Protein AF-A0A1G3ACK3-F1 (afdb_monomer)

Structure (mmCIF, N/CA/C/O backbone):
data_AF-A0A1G3ACK3-F1
#
_entry.id   AF-A0A1G3ACK3-F1
#
loop_
_atom_site.group_PDB
_atom_site.id
_atom_site.type_symbol
_atom_site.label_atom_id
_atom_site.label_alt_id
_atom_site.label_comp_id
_atom_site.label_asym_id
_atom_site.label_entity_id
_atom_site.label_seq_id
_atom_site.pdbx_PDB_ins_code
_atom_site.Cartn_x
_atom_site.Cartn_y
_atom_site.Cartn_z
_atom_site.occupancy
_atom_site.B_iso_or_equiv
_atom_site.auth_seq_id
_atom_site.auth_comp_id
_atom_site.auth_asym_id
_atom_site.auth_atom_id
_atom_site.pdbx_PDB_model_num
ATOM 1 N N . MET A 1 1 ? -6.120 13.866 -25.631 1.00 36.38 1 MET A N 1
ATOM 2 C CA . MET A 1 1 ? -7.254 13.290 -26.388 1.00 36.38 1 MET A CA 1
ATOM 3 C C . MET A 1 1 ? -8.314 12.938 -25.357 1.00 36.38 1 MET A C 1
ATOM 5 O O . MET A 1 1 ? -7.999 12.177 -24.456 1.00 36.38 1 MET A O 1
ATOM 9 N N . THR A 1 2 ? -9.487 13.568 -25.382 1.00 33.12 2 THR A N 1
ATOM 10 C CA . THR A 1 2 ? -10.531 13.365 -24.360 1.00 33.12 2 THR A CA 1
ATOM 11 C C . THR A 1 2 ? -11.499 12.300 -24.859 1.00 33.12 2 THR A C 1
ATOM 13 O O . THR A 1 2 ? -12.139 12.510 -25.887 1.00 33.12 2 THR A O 1
ATOM 16 N N . THR A 1 3 ? -11.606 11.171 -24.164 1.00 33.66 3 THR A N 1
ATOM 17 C CA . THR A 1 3 ? -12.529 10.087 -24.531 1.00 33.66 3 THR A CA 1
ATOM 18 C C . THR A 1 3 ? -13.683 10.072 -23.531 1.00 33.66 3 THR A C 1
ATOM 20 O O . THR A 1 3 ? -13.461 9.890 -22.338 1.00 33.66 3 THR A O 1
ATOM 23 N N . VAL A 1 4 ? -14.910 10.297 -24.003 1.00 34.94 4 VAL A N 1
ATOM 24 C CA . VAL A 1 4 ? -16.144 10.222 -23.201 1.00 34.94 4 VAL A CA 1
ATOM 25 C C . VAL A 1 4 ? -16.808 8.880 -23.513 1.00 34.94 4 VAL A C 1
ATOM 27 O O . VAL A 1 4 ? -17.094 8.614 -24.679 1.00 34.94 4 VAL A O 1
ATOM 30 N N . SER A 1 5 ? -17.036 8.020 -22.516 1.00 45.56 5 SER A N 1
ATOM 31 C CA . SER A 1 5 ? -17.699 6.721 -22.715 1.00 45.56 5 SER A CA 1
ATOM 32 C C . SER A 1 5 ? -19.139 6.719 -22.187 1.00 45.56 5 SER A C 1
ATOM 34 O O . SER A 1 5 ? -19.356 7.051 -21.028 1.00 45.56 5 SER A O 1
ATOM 36 N N . ASN A 1 6 ? -20.069 6.288 -23.049 1.00 39.78 6 ASN A N 1
ATOM 37 C CA . ASN A 1 6 ? -21.453 5.830 -22.833 1.00 39.78 6 ASN A CA 1
ATOM 38 C C . ASN A 1 6 ? -22.345 6.602 -21.837 1.00 39.78 6 ASN A C 1
ATOM 40 O O . ASN A 1 6 ? -22.320 6.371 -20.633 1.00 39.78 6 ASN A O 1
ATOM 44 N N . MET A 1 7 ? -23.242 7.424 -22.395 1.00 37.56 7 MET A N 1
ATOM 45 C CA . MET A 1 7 ? -24.381 8.034 -21.699 1.00 37.56 7 MET A CA 1
ATOM 46 C C . MET A 1 7 ? -25.583 7.076 -21.680 1.00 37.56 7 MET A C 1
ATOM 48 O O . MET A 1 7 ? -26.031 6.629 -22.736 1.00 37.56 7 MET A O 1
ATOM 52 N N . VAL A 1 8 ? -26.145 6.811 -20.500 1.00 37.31 8 VAL A N 1
ATOM 53 C CA . VAL A 1 8 ? -27.484 6.221 -20.338 1.00 37.31 8 VAL A CA 1
ATOM 54 C C . VAL A 1 8 ? -28.376 7.304 -19.738 1.00 37.31 8 VAL A C 1
ATOM 56 O O . VAL A 1 8 ? -28.191 7.679 -18.587 1.00 37.31 8 VAL A O 1
ATOM 59 N N . SER A 1 9 ? -29.314 7.830 -20.530 1.00 35.44 9 SER A N 1
ATOM 60 C CA . SER A 1 9 ? -30.231 8.897 -20.112 1.00 35.44 9 SER A CA 1
ATOM 61 C C . SER A 1 9 ? -31.511 8.307 -19.513 1.00 35.44 9 SER A C 1
ATOM 63 O O . SER A 1 9 ? -32.254 7.597 -20.193 1.00 35.44 9 SER A O 1
ATOM 65 N N . LEU A 1 10 ? -31.781 8.629 -18.247 1.00 37.47 10 LEU A N 1
ATOM 66 C CA . LEU A 1 10 ? -33.085 8.476 -17.599 1.00 37.47 10 LEU A CA 1
ATOM 67 C C . LEU A 1 10 ? -33.456 9.841 -16.996 1.00 37.47 10 LEU A C 1
ATOM 69 O O . LEU A 1 10 ? -32.675 10.432 -16.260 1.00 37.47 10 LEU A O 1
ATOM 73 N N . GLY A 1 11 ? -34.617 10.371 -17.389 1.00 37.03 11 GLY A N 1
ATOM 74 C CA . GLY A 1 11 ? -34.976 11.790 -17.280 1.00 37.03 11 GLY A CA 1
ATOM 75 C C . GLY A 1 11 ? -34.833 12.449 -15.900 1.00 37.03 11 GLY A C 1
ATOM 76 O O . GLY A 1 11 ? -35.098 11.840 -14.871 1.00 37.03 11 GLY A O 1
ATOM 77 N N . ASN A 1 12 ? -34.474 13.740 -15.922 1.00 44.97 12 ASN A N 1
ATOM 78 C CA . ASN A 1 12 ? -34.375 14.673 -14.786 1.00 44.97 12 ASN A CA 1
ATOM 79 C C . ASN A 1 12 ? -33.643 14.143 -13.540 1.00 44.97 12 ASN A C 1
ATOM 81 O O . ASN A 1 12 ? -33.964 14.514 -12.410 1.00 44.97 12 ASN A O 1
ATOM 85 N N . VAL A 1 13 ? -32.619 13.326 -13.758 1.00 47.34 13 VAL A N 1
ATOM 86 C CA . VAL A 1 13 ? -31.587 13.001 -12.776 1.00 47.34 13 VAL A CA 1
ATOM 87 C C . VAL A 1 13 ? -30.331 13.737 -13.234 1.00 47.34 13 VAL A C 1
ATOM 89 O O . VAL A 1 13 ? -30.067 13.798 -14.430 1.00 47.34 13 VAL A O 1
ATOM 92 N N . PHE A 1 14 ? -29.590 14.367 -12.322 1.00 50.12 14 PHE A N 1
ATOM 93 C CA . PHE A 1 14 ? -28.284 14.937 -12.656 1.00 50.12 14 PHE A CA 1
ATOM 94 C C . PHE A 1 14 ? -27.447 13.853 -13.351 1.00 50.12 14 PHE A C 1
ATOM 96 O O . PHE A 1 14 ? -27.206 12.805 -12.753 1.00 50.12 14 PHE A O 1
ATOM 103 N N . ASP A 1 15 ? -27.056 14.078 -14.609 1.00 57.84 15 ASP A N 1
ATOM 104 C CA . ASP A 1 15 ? -26.236 13.134 -15.369 1.00 57.84 15 ASP A CA 1
ATOM 105 C C . ASP A 1 15 ? -24.835 13.095 -14.741 1.00 57.84 15 ASP A C 1
ATOM 107 O O . ASP A 1 15 ? -23.969 13.915 -15.052 1.00 57.84 15 ASP A O 1
ATOM 111 N N . ILE A 1 16 ? -24.630 12.170 -13.802 1.00 65.44 16 ILE A N 1
ATOM 112 C CA . ILE A 1 16 ? -23.325 11.919 -13.195 1.00 65.44 16 ILE A CA 1
ATOM 113 C C . ILE A 1 16 ? -22.504 11.079 -14.175 1.00 65.44 16 ILE A C 1
ATOM 115 O O . ILE A 1 16 ? -22.894 9.966 -14.527 1.00 65.44 16 ILE A O 1
ATOM 119 N N . ALA A 1 17 ? -21.357 11.600 -14.605 1.00 73.88 17 ALA A N 1
ATOM 120 C CA . ALA A 1 17 ? -20.446 10.920 -15.524 1.00 73.88 17 ALA A CA 1
ATOM 121 C C . ALA A 1 17 ? -19.022 10.873 -14.958 1.00 73.88 17 ALA A C 1
ATOM 123 O O . ALA A 1 17 ? -18.630 11.736 -14.179 1.00 73.88 17 ALA A O 1
ATOM 124 N N . LEU A 1 18 ? -18.226 9.885 -15.368 1.00 76.50 18 LEU A N 1
ATOM 125 C CA . LEU A 1 18 ? -16.798 9.835 -15.050 1.00 76.50 18 LEU A CA 1
ATOM 126 C C . LEU A 1 18 ? -15.989 10.449 -16.194 1.00 76.50 18 LEU A C 1
ATOM 128 O O . LEU A 1 18 ? -16.211 10.134 -17.363 1.00 76.50 18 LEU A O 1
ATOM 132 N N . GLN A 1 19 ? -15.032 11.306 -15.855 1.00 80.50 19 GLN A N 1
ATOM 133 C CA . GLN A 1 19 ? -14.105 11.913 -16.803 1.00 80.50 19 GLN A CA 1
ATOM 134 C C . GLN A 1 19 ? -12.672 11.560 -16.423 1.00 80.50 19 GLN A C 1
ATOM 136 O O . GLN A 1 19 ? -12.259 11.741 -15.279 1.00 80.50 19 GLN A O 1
ATOM 141 N N . ARG A 1 20 ? -11.906 11.078 -17.403 1.00 83.69 20 ARG A N 1
ATOM 142 C CA . ARG A 1 20 ? -10.504 10.707 -17.225 1.00 83.69 20 ARG A CA 1
ATOM 143 C C . ARG A 1 20 ? -9.574 11.816 -17.709 1.00 83.69 20 ARG A C 1
ATOM 145 O O . ARG A 1 20 ? -9.757 12.357 -18.800 1.00 83.69 20 ARG A O 1
ATOM 152 N N . HIS A 1 21 ? -8.555 12.098 -16.910 1.00 83.38 21 HIS A N 1
ATOM 153 C CA . HIS A 1 21 ? -7.450 12.986 -17.235 1.00 83.38 21 HIS A CA 1
ATOM 154 C C . HIS A 1 21 ? -6.139 12.255 -16.986 1.00 83.38 21 HIS A C 1
ATOM 156 O O . HIS A 1 21 ? -5.871 11.838 -15.866 1.00 83.38 21 HIS A O 1
ATOM 162 N N . ASN A 1 22 ? -5.322 12.129 -18.021 1.00 80.00 22 ASN A N 1
ATOM 163 C CA . ASN A 1 22 ? -3.971 11.620 -17.869 1.00 80.00 22 ASN A CA 1
ATOM 164 C C . ASN A 1 22 ? -3.118 12.701 -17.185 1.00 80.00 22 ASN A C 1
ATOM 166 O O . ASN A 1 22 ? -3.068 13.846 -17.651 1.00 80.00 22 ASN A O 1
ATOM 170 N N . ALA A 1 23 ? -2.543 12.364 -16.035 1.00 77.62 23 ALA A N 1
ATOM 171 C CA . ALA A 1 23 ? -1.502 13.165 -15.418 1.00 77.62 23 ALA A CA 1
ATOM 172 C C . ALA A 1 23 ? -0.169 12.859 -16.103 1.00 77.62 23 ALA A C 1
ATOM 174 O O . ALA A 1 23 ? -0.007 11.819 -16.728 1.00 77.62 23 ALA A O 1
ATOM 175 N N . LYS A 1 24 ? 0.793 13.777 -15.983 1.00 84.38 24 LYS A N 1
ATOM 176 C CA . LYS A 1 24 ? 2.118 13.588 -16.573 1.00 84.38 24 LYS A CA 1
ATOM 177 C C . LYS A 1 24 ? 2.734 12.272 -16.078 1.00 84.38 24 LYS A C 1
ATOM 179 O O . LYS A 1 24 ? 2.833 12.067 -14.871 1.00 84.38 24 LYS A O 1
ATOM 184 N N . ASP A 1 25 ? 3.201 11.456 -17.013 1.00 92.81 25 ASP A N 1
ATOM 185 C CA . ASP A 1 25 ? 3.963 10.245 -16.727 1.00 92.81 25 ASP A CA 1
ATOM 186 C C . ASP A 1 25 ? 5.216 10.548 -15.892 1.00 92.81 25 ASP A C 1
ATOM 188 O O . ASP A 1 25 ? 5.931 11.533 -16.128 1.00 92.81 25 ASP A O 1
ATOM 192 N N . ILE A 1 26 ? 5.496 9.679 -14.923 1.00 95.88 26 ILE A N 1
ATOM 193 C CA . ILE A 1 26 ? 6.681 9.747 -14.072 1.00 95.88 26 ILE A CA 1
ATOM 194 C C . ILE A 1 26 ? 7.680 8.710 -14.585 1.00 95.88 26 ILE A C 1
ATOM 196 O O . ILE A 1 26 ? 7.463 7.508 -14.446 1.00 95.88 26 ILE A O 1
ATOM 200 N N . ALA A 1 27 ? 8.766 9.170 -15.205 1.00 96.88 27 ALA A N 1
ATOM 201 C CA . ALA A 1 27 ? 9.837 8.289 -15.659 1.00 96.88 27 ALA A CA 1
ATOM 202 C C . ALA A 1 27 ? 10.634 7.742 -14.467 1.00 96.88 27 ALA A C 1
ATOM 204 O O . ALA A 1 27 ? 10.795 8.427 -13.454 1.00 96.88 27 AL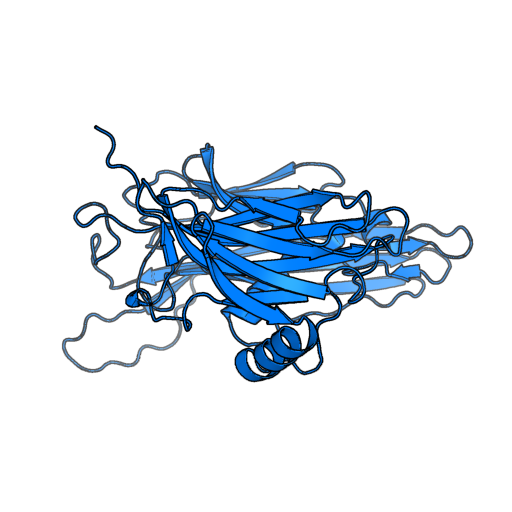A A O 1
ATOM 205 N N . PHE A 1 28 ? 11.143 6.520 -14.609 1.00 97.31 28 PHE A N 1
ATOM 206 C CA . PHE A 1 28 ? 12.070 5.941 -13.647 1.00 97.31 28 PHE A CA 1
ATOM 207 C C . PHE A 1 28 ? 13.365 6.746 -13.576 1.00 97.31 28 PHE A C 1
ATOM 209 O O . PHE A 1 28 ? 13.961 7.085 -14.602 1.00 97.31 28 PHE A O 1
ATOM 216 N N . ASN A 1 29 ? 13.781 7.031 -12.348 1.00 96.38 29 ASN A N 1
ATOM 217 C CA . ASN A 1 29 ? 15.027 7.700 -12.024 1.00 96.38 29 ASN A CA 1
ATOM 218 C C . ASN A 1 29 ? 15.557 7.068 -10.735 1.00 96.38 29 ASN A C 1
ATOM 220 O O . ASN A 1 29 ? 15.088 7.415 -9.655 1.00 96.38 29 ASN A O 1
ATOM 224 N N . GLU A 1 30 ? 16.453 6.093 -10.884 1.00 96.31 30 GLU A N 1
ATOM 225 C CA . GLU A 1 30 ? 17.009 5.269 -9.802 1.00 96.31 30 GLU A CA 1
ATOM 226 C C . GLU A 1 30 ? 17.378 6.103 -8.569 1.00 96.31 30 GLU A C 1
ATOM 228 O O . GLU A 1 30 ? 18.008 7.155 -8.704 1.00 96.31 30 GLU A O 1
ATOM 233 N N . ASP A 1 31 ? 16.937 5.659 -7.389 1.00 96.06 31 ASP A N 1
ATOM 234 C CA . ASP A 1 31 ? 17.151 6.289 -6.074 1.00 96.06 31 ASP A CA 1
ATOM 235 C C . ASP A 1 31 ? 16.696 7.754 -5.930 1.00 96.06 31 ASP A C 1
ATOM 237 O O . ASP A 1 31 ? 16.945 8.409 -4.910 1.00 96.06 31 ASP A O 1
ATOM 241 N N . ASN A 1 32 ? 16.002 8.309 -6.925 1.00 97.00 32 ASN A N 1
ATOM 242 C CA . ASN A 1 32 ? 15.619 9.713 -6.944 1.00 97.00 32 ASN A CA 1
ATOM 243 C C . ASN A 1 32 ? 14.099 9.898 -6.808 1.00 97.00 32 ASN A C 1
ATOM 245 O O . ASN A 1 32 ? 13.306 9.158 -7.398 1.00 97.00 32 ASN A O 1
ATOM 249 N N . PRO A 1 33 ? 13.657 10.927 -6.061 1.00 96.88 33 PRO A N 1
ATOM 250 C CA . PRO A 1 33 ? 12.254 11.281 -6.000 1.00 96.88 33 PRO A CA 1
ATOM 251 C C . PRO A 1 33 ? 11.821 12.006 -7.273 1.00 96.88 33 PRO A C 1
ATOM 253 O O . PRO A 1 33 ? 12.426 12.997 -7.678 1.00 96.88 33 PRO A O 1
ATOM 256 N N . GLU A 1 34 ? 10.687 11.597 -7.821 1.00 97.25 34 GLU A N 1
ATOM 257 C CA . GLU A 1 34 ? 10.042 12.257 -8.949 1.00 97.25 34 GLU A CA 1
ATOM 258 C C . GLU A 1 34 ? 8.604 12.647 -8.605 1.00 97.25 34 GLU A C 1
ATOM 260 O O . GLU A 1 34 ? 7.971 12.090 -7.702 1.00 97.25 34 GLU A O 1
ATOM 265 N N . THR A 1 35 ? 8.074 13.651 -9.305 1.00 95.69 35 THR A N 1
ATOM 266 C CA . THR A 1 35 ? 6.720 14.159 -9.043 1.00 95.69 35 THR A CA 1
ATOM 267 C C . THR A 1 35 ? 5.936 14.432 -10.317 1.00 95.69 35 THR A C 1
ATOM 269 O O . THR A 1 35 ? 6.487 14.862 -11.332 1.00 95.69 35 THR A O 1
ATOM 272 N N . ALA A 1 36 ? 4.622 14.247 -10.233 1.00 94.38 36 ALA A N 1
ATOM 273 C CA . ALA A 1 36 ? 3.668 14.694 -11.235 1.00 94.38 36 ALA A CA 1
ATOM 274 C C . ALA A 1 36 ? 2.509 15.437 -10.575 1.00 94.38 36 ALA A C 1
ATOM 276 O O . ALA A 1 36 ? 1.963 15.014 -9.554 1.00 94.38 36 ALA A O 1
ATOM 277 N N . GLU A 1 37 ? 2.111 16.550 -11.183 1.00 92.62 37 GLU A N 1
ATOM 278 C CA . GLU A 1 37 ? 0.886 17.237 -10.803 1.00 92.62 37 GLU A CA 1
ATOM 279 C C . GLU A 1 37 ? -0.318 16.529 -11.429 1.00 92.62 37 GLU A C 1
ATOM 281 O O . GLU A 1 37 ? -0.366 16.270 -12.635 1.00 92.62 37 GLU A O 1
ATOM 286 N N . ILE A 1 38 ? -1.301 16.221 -10.590 1.00 90.56 38 ILE A N 1
ATOM 287 C CA . ILE A 1 38 ? -2.546 15.590 -10.993 1.00 90.56 38 ILE A CA 1
ATOM 288 C C . ILE A 1 38 ? -3.549 16.679 -11.360 1.00 90.56 38 ILE A C 1
ATOM 290 O O . ILE A 1 38 ? -3.909 17.525 -10.539 1.00 90.56 38 ILE A O 1
ATOM 294 N N . VAL A 1 39 ? -4.039 16.642 -12.598 1.00 83.75 39 VAL A N 1
ATOM 295 C CA . VAL A 1 39 ? -5.026 17.609 -13.086 1.00 83.75 39 VAL A CA 1
ATOM 296 C C . VAL A 1 39 ? -6.361 17.405 -12.367 1.00 83.75 39 VAL A C 1
ATOM 298 O O . VAL A 1 39 ? -6.946 16.325 -12.404 1.00 83.75 39 VAL A O 1
ATOM 301 N N . ARG A 1 40 ? -6.882 18.474 -11.755 1.00 76.88 40 ARG A N 1
ATOM 302 C CA . ARG A 1 40 ? -8.138 18.458 -10.989 1.00 76.88 40 ARG A CA 1
ATOM 303 C C . ARG A 1 40 ? -9.173 19.417 -11.558 1.00 76.88 40 ARG A C 1
ATOM 305 O O . ARG A 1 40 ? -9.419 20.481 -11.007 1.00 76.88 40 ARG A O 1
ATOM 312 N N . GLN A 1 41 ? -9.785 19.055 -12.681 1.00 74.81 41 GLN A N 1
ATOM 313 C CA . GLN A 1 41 ? -10.896 19.846 -13.234 1.00 74.81 41 GLN A CA 1
ATOM 314 C C . GLN A 1 41 ? -12.223 19.563 -12.525 1.00 74.81 41 GLN A C 1
ATOM 316 O O . GLN A 1 41 ? -13.070 20.446 -12.417 1.00 74.81 41 GLN A O 1
ATOM 321 N N . ASN A 1 42 ? -12.373 18.340 -12.020 1.00 77.19 42 ASN A N 1
ATOM 322 C CA . ASN A 1 42 ? -13.559 17.856 -11.336 1.00 77.19 42 ASN A CA 1
ATOM 323 C C . ASN A 1 42 ? -13.163 17.212 -10.005 1.00 77.19 42 ASN A C 1
ATOM 325 O O . ASN A 1 42 ? -11.999 16.824 -9.842 1.00 77.19 42 ASN A O 1
ATOM 329 N N . PRO A 1 43 ? -14.111 17.057 -9.071 1.00 78.69 43 PRO A N 1
ATOM 330 C CA . PRO A 1 43 ? -13.858 16.307 -7.856 1.00 78.69 43 PRO A CA 1
ATOM 331 C C . PRO A 1 43 ? -13.436 14.859 -8.184 1.00 78.69 43 PRO A C 1
ATOM 333 O O . PRO A 1 43 ? -14.056 14.204 -9.025 1.00 78.69 43 PRO A O 1
ATOM 336 N N . LEU A 1 44 ? -12.349 14.381 -7.572 1.00 82.62 44 LEU A N 1
ATOM 337 C CA . LEU A 1 44 ? -11.726 13.095 -7.920 1.00 82.62 44 LEU A CA 1
ATOM 338 C C . LEU A 1 44 ? -12.353 11.918 -7.174 1.00 82.62 44 LEU A C 1
ATOM 340 O O . LEU A 1 44 ? -12.478 11.981 -5.954 1.00 82.62 44 LEU A O 1
ATOM 344 N N . ALA A 1 45 ? -12.677 10.843 -7.898 1.00 81.94 45 ALA A N 1
ATOM 345 C CA . ALA A 1 45 ? -13.149 9.582 -7.324 1.00 81.94 45 ALA A CA 1
ATOM 346 C C . ALA A 1 45 ? -11.991 8.629 -7.010 1.00 81.94 45 ALA A C 1
ATOM 348 O O . ALA A 1 45 ? -11.932 8.048 -5.931 1.00 81.94 45 ALA A O 1
ATOM 349 N N . TYR A 1 46 ? -11.063 8.464 -7.950 1.00 89.25 46 TYR A N 1
ATOM 350 C CA . TYR A 1 46 ? -9.905 7.587 -7.796 1.00 89.25 46 TYR A CA 1
ATOM 351 C C . TYR A 1 46 ? -8.807 7.937 -8.805 1.00 89.25 46 TYR A C 1
ATOM 353 O O . TYR A 1 46 ? -9.035 8.670 -9.773 1.00 89.25 46 TYR A O 1
ATOM 361 N N . LEU A 1 47 ? -7.616 7.386 -8.578 1.00 92.75 47 LEU A N 1
ATOM 362 C CA . LEU A 1 47 ? -6.508 7.382 -9.529 1.00 92.75 47 LEU A CA 1
ATOM 363 C C . LEU A 1 47 ? -6.287 5.952 -10.027 1.00 92.75 47 LEU A C 1
ATOM 365 O O . LEU A 1 47 ? -6.156 5.037 -9.215 1.00 92.75 47 LEU A O 1
ATOM 369 N N . ASP A 1 48 ? -6.254 5.765 -11.342 1.00 94.56 48 ASP A N 1
ATOM 370 C CA . ASP A 1 48 ? -5.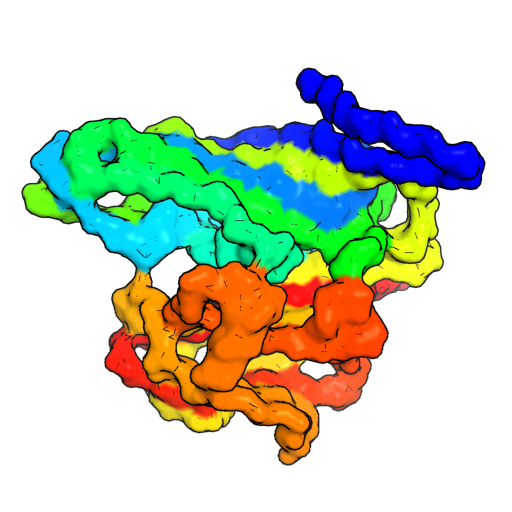770 4.539 -11.974 1.00 94.56 48 ASP A CA 1
ATOM 371 C C . ASP A 1 48 ? -4.266 4.713 -12.232 1.00 94.56 48 ASP A C 1
ATOM 373 O O . ASP A 1 48 ? -3.852 5.661 -12.893 1.00 94.56 48 ASP A O 1
ATOM 377 N N . CYS A 1 49 ? -3.445 3.816 -11.700 1.00 96.56 49 CYS A N 1
ATOM 378 C CA . CYS A 1 49 ? -1.993 3.863 -11.823 1.00 96.56 49 CYS A CA 1
ATOM 379 C C . CYS A 1 49 ? -1.487 2.621 -12.559 1.00 96.56 49 CYS A C 1
ATOM 381 O O . CYS A 1 49 ? -2.000 1.516 -12.348 1.00 96.56 49 CYS A O 1
ATOM 383 N N . ARG A 1 50 ? -0.469 2.799 -13.404 1.00 96.38 50 ARG A N 1
ATOM 384 C CA . ARG A 1 50 ? 0.133 1.728 -14.201 1.00 96.38 50 ARG A CA 1
ATOM 385 C C . ARG A 1 50 ? 1.646 1.891 -14.265 1.00 96.38 50 ARG A C 1
ATOM 387 O O . ARG A 1 50 ? 2.138 2.863 -14.823 1.00 96.38 50 ARG A O 1
ATOM 394 N N . LEU A 1 51 ? 2.373 0.934 -13.703 1.00 97.19 51 LEU A N 1
ATOM 395 C CA . LEU A 1 51 ? 3.822 0.811 -13.822 1.00 97.19 51 LEU A CA 1
ATOM 396 C C . LEU A 1 51 ? 4.135 -0.170 -14.950 1.00 97.19 51 LEU A C 1
ATOM 398 O O . LEU A 1 51 ? 3.741 -1.333 -14.875 1.00 97.19 51 LEU A O 1
ATOM 402 N N . ALA A 1 52 ? 4.857 0.272 -15.970 1.00 97.00 52 ALA A N 1
ATOM 403 C CA . ALA A 1 52 ? 5.275 -0.585 -17.074 1.00 97.00 52 ALA A CA 1
ATOM 404 C C . ALA A 1 52 ? 6.724 -0.299 -17.460 1.00 97.00 52 ALA A C 1
ATOM 406 O O . ALA A 1 52 ? 7.196 0.827 -17.326 1.00 97.00 52 ALA A O 1
ATOM 407 N N . GLY A 1 53 ? 7.424 -1.318 -17.949 1.00 96.88 53 GLY A N 1
ATOM 408 C CA . GLY A 1 53 ? 8.793 -1.187 -18.432 1.00 96.88 53 GLY A CA 1
ATOM 409 C C . GLY A 1 53 ? 9.408 -2.534 -18.775 1.00 96.88 53 GLY A C 1
ATOM 410 O O . GLY A 1 53 ? 8.698 -3.524 -18.953 1.00 96.88 53 GLY A O 1
ATOM 411 N N . ASN A 1 54 ? 10.735 -2.575 -18.880 1.00 96.50 54 ASN A N 1
ATOM 412 C CA . ASN A 1 54 ? 11.464 -3.801 -19.179 1.00 96.50 54 ASN A CA 1
ATOM 413 C C . ASN A 1 54 ? 12.557 -4.069 -18.150 1.00 96.50 54 ASN A C 1
ATOM 415 O O . ASN A 1 54 ? 13.353 -3.183 -17.849 1.00 96.50 54 ASN A O 1
ATOM 419 N N . LEU A 1 55 ? 12.644 -5.320 -17.708 1.00 95.31 55 LEU A N 1
ATOM 420 C CA . LEU A 1 55 ? 13.803 -5.880 -17.027 1.00 95.31 55 LEU A CA 1
ATOM 421 C C . LEU A 1 55 ? 14.832 -6.325 -18.071 1.00 95.31 55 LEU A C 1
ATOM 423 O O . LEU A 1 55 ? 14.504 -7.090 -18.982 1.00 95.31 55 LEU A O 1
ATOM 427 N N . VAL A 1 56 ? 16.076 -5.887 -17.935 1.00 95.00 56 VAL A N 1
ATOM 428 C CA . VAL A 1 56 ? 17.195 -6.278 -18.794 1.00 95.00 56 VAL A CA 1
ATOM 429 C C . VAL A 1 56 ? 18.117 -7.199 -18.005 1.00 95.00 56 VAL A C 1
ATOM 431 O O . VAL A 1 56 ? 18.696 -6.803 -17.000 1.00 95.00 56 VAL A O 1
ATOM 434 N N . VAL A 1 57 ? 18.264 -8.441 -18.468 1.00 93.25 57 VAL A N 1
ATOM 435 C CA . VAL A 1 57 ? 19.140 -9.448 -17.851 1.00 93.25 57 VAL A CA 1
ATOM 436 C C . VAL A 1 57 ? 20.265 -9.780 -18.828 1.00 93.25 57 VAL A C 1
ATOM 438 O O . VAL A 1 57 ? 20.002 -10.310 -19.909 1.00 93.25 57 VAL A O 1
ATOM 441 N N . ALA A 1 58 ? 21.516 -9.471 -18.470 1.00 88.62 58 ALA A N 1
ATOM 442 C CA . ALA A 1 58 ? 22.627 -9.490 -19.426 1.00 88.62 58 ALA A CA 1
ATOM 443 C C . ALA A 1 58 ? 23.050 -10.900 -19.888 1.00 88.62 58 ALA A C 1
ATOM 445 O O . ALA A 1 58 ? 23.083 -11.163 -21.089 1.00 88.62 58 ALA A O 1
ATOM 446 N N . THR A 1 59 ? 23.409 -11.810 -18.972 1.00 73.12 59 THR A N 1
ATOM 447 C CA . THR A 1 59 ? 24.083 -13.076 -19.354 1.00 73.12 59 THR A CA 1
ATOM 448 C C . THR A 1 59 ? 23.748 -14.305 -18.492 1.00 73.12 59 THR A C 1
ATOM 450 O O . THR A 1 59 ? 24.474 -15.295 -18.539 1.00 73.12 59 THR A O 1
ATOM 453 N N . ALA A 1 60 ? 22.650 -14.302 -17.729 1.00 81.56 60 ALA A N 1
ATOM 454 C CA . ALA A 1 60 ? 22.252 -15.436 -16.883 1.00 81.56 60 ALA A CA 1
ATOM 455 C C . ALA A 1 60 ? 20.735 -15.454 -16.598 1.00 81.56 60 ALA A C 1
ATOM 457 O O . ALA A 1 60 ? 19.959 -14.777 -17.273 1.00 81.56 60 ALA A O 1
ATOM 458 N N . THR A 1 61 ? 20.312 -16.244 -15.607 1.00 85.00 61 THR A N 1
ATOM 459 C CA . THR A 1 61 ? 18.993 -16.131 -14.971 1.00 85.00 61 THR A CA 1
ATOM 460 C C . THR A 1 61 ? 19.036 -15.109 -13.838 1.00 85.00 61 THR A C 1
ATOM 462 O O . THR A 1 61 ? 20.007 -15.074 -13.083 1.00 85.00 61 THR A O 1
ATOM 465 N N . ALA A 1 62 ? 17.981 -14.318 -13.690 1.00 87.44 62 ALA A N 1
ATOM 466 C CA . ALA A 1 62 ? 17.739 -13.515 -12.496 1.00 87.44 62 ALA A CA 1
ATOM 467 C C . ALA A 1 62 ? 16.963 -14.338 -11.456 1.00 87.44 62 ALA A C 1
ATOM 469 O O . ALA A 1 62 ? 16.280 -15.308 -11.794 1.00 87.44 62 ALA A O 1
ATOM 470 N N . THR A 1 63 ? 17.034 -13.936 -10.194 1.00 87.62 63 THR A N 1
ATOM 471 C CA . THR A 1 63 ? 16.043 -14.316 -9.186 1.00 87.62 63 THR A CA 1
ATOM 472 C C . THR A 1 63 ? 15.190 -13.104 -8.866 1.00 87.62 63 THR A C 1
ATOM 474 O O . THR A 1 63 ? 15.676 -11.979 -8.829 1.00 87.62 63 THR A O 1
ATOM 477 N N . ALA A 1 64 ? 13.899 -13.338 -8.692 1.00 83.81 64 ALA A N 1
ATOM 478 C CA . ALA A 1 64 ? 12.965 -12.334 -8.222 1.00 83.81 64 ALA A CA 1
ATOM 479 C C . ALA A 1 64 ? 13.043 -12.269 -6.699 1.00 83.81 64 ALA A C 1
ATOM 481 O O . ALA A 1 64 ? 12.979 -13.320 -6.055 1.00 83.81 64 ALA A O 1
ATOM 482 N N . ASP A 1 65 ? 13.145 -11.061 -6.157 1.00 78.44 65 ASP A N 1
ATOM 483 C CA . ASP A 1 65 ? 12.849 -10.834 -4.750 1.00 78.44 65 ASP A CA 1
ATOM 484 C C . ASP A 1 65 ? 11.333 -10.624 -4.563 1.00 78.44 65 ASP A C 1
ATOM 486 O O . ASP A 1 65 ? 10.514 -10.786 -5.485 1.00 78.44 65 ASP A O 1
ATOM 490 N N . LEU A 1 66 ? 10.935 -10.304 -3.342 1.00 65.12 66 LEU A N 1
ATOM 491 C CA . LEU A 1 66 ? 9.572 -10.018 -2.969 1.00 65.12 66 LEU A CA 1
ATOM 492 C C . LEU A 1 66 ? 8.999 -8.857 -3.802 1.00 65.12 66 LEU A C 1
ATOM 494 O O . LEU A 1 66 ? 9.593 -7.795 -3.943 1.00 65.12 66 LEU A O 1
ATOM 498 N N . HIS A 1 67 ? 7.789 -9.057 -4.335 1.00 69.44 67 HIS A N 1
ATOM 499 C CA . HIS A 1 67 ? 7.046 -8.038 -5.087 1.00 69.44 67 HIS A CA 1
ATOM 500 C C . HIS A 1 67 ? 7.762 -7.518 -6.344 1.00 69.44 67 HIS A C 1
ATOM 502 O O . HIS A 1 67 ? 7.785 -6.313 -6.600 1.00 69.44 67 HIS A O 1
ATOM 508 N N . VAL A 1 68 ? 8.283 -8.456 -7.144 1.00 79.56 68 VAL A N 1
ATOM 509 C CA . VAL A 1 68 ? 8.863 -8.276 -8.488 1.00 79.56 68 VAL A CA 1
ATOM 510 C C . VAL A 1 68 ? 8.335 -7.022 -9.189 1.00 79.56 68 VAL A C 1
ATOM 512 O O . VAL A 1 68 ? 7.137 -6.893 -9.415 1.00 79.56 68 VAL A O 1
ATOM 515 N N . GLY A 1 69 ? 9.217 -6.084 -9.526 1.00 83.00 69 GLY A N 1
ATOM 516 C CA . GLY A 1 69 ? 8.895 -4.828 -10.214 1.00 83.00 69 GLY A CA 1
ATOM 517 C C . GLY A 1 69 ? 8.162 -3.759 -9.400 1.00 83.00 69 GLY A C 1
ATOM 518 O O . GLY A 1 69 ? 8.477 -2.588 -9.567 1.00 83.00 69 GLY A O 1
ATOM 519 N N . MET A 1 70 ? 7.263 -4.112 -8.477 1.00 91.25 70 MET A N 1
ATOM 520 C CA . MET A 1 70 ? 6.672 -3.137 -7.546 1.00 91.25 70 MET A CA 1
ATOM 521 C C . MET A 1 70 ? 7.681 -2.645 -6.500 1.00 91.25 70 MET A C 1
ATOM 523 O O . MET A 1 70 ? 7.510 -1.547 -5.976 1.00 91.25 70 MET A O 1
ATOM 527 N N . ALA A 1 71 ? 8.734 -3.425 -6.238 1.00 90.19 71 ALA A N 1
ATOM 528 C CA . ALA A 1 71 ? 9.872 -3.032 -5.408 1.00 90.19 71 ALA A CA 1
ATOM 529 C C . ALA A 1 71 ? 10.648 -1.821 -5.962 1.00 90.19 71 ALA A C 1
ATOM 531 O O . ALA A 1 71 ? 11.259 -1.099 -5.187 1.00 90.19 71 ALA A O 1
ATOM 532 N N . LEU A 1 72 ? 10.542 -1.525 -7.268 1.00 94.38 72 LEU A N 1
ATOM 533 C CA . LEU A 1 72 ? 11.120 -0.306 -7.849 1.00 94.38 72 LEU A CA 1
ATOM 534 C C . LEU A 1 72 ? 10.527 0.972 -7.246 1.00 94.38 72 LEU A C 1
ATOM 536 O O . LEU A 1 72 ? 11.139 2.029 -7.335 1.00 94.38 72 LEU A O 1
ATOM 540 N N . ILE A 1 73 ? 9.325 0.903 -6.671 1.00 96.38 73 ILE A N 1
ATOM 541 C CA . ILE A 1 73 ? 8.699 2.021 -5.973 1.00 96.38 73 ILE A CA 1
ATOM 542 C C . ILE A 1 73 ? 8.942 1.826 -4.476 1.00 96.38 73 ILE A C 1
ATOM 544 O O . ILE A 1 73 ? 8.203 1.102 -3.804 1.00 96.38 73 ILE A O 1
ATOM 548 N N . GLU A 1 74 ? 9.944 2.516 -3.939 1.00 95.25 74 GLU A N 1
ATOM 549 C CA . GLU A 1 74 ? 10.223 2.512 -2.502 1.00 95.25 74 GLU A CA 1
ATOM 550 C C . GLU A 1 74 ? 9.041 3.123 -1.738 1.00 95.25 74 GLU A C 1
ATOM 552 O O . GLU A 1 74 ? 8.519 2.540 -0.786 1.00 95.25 74 GLU A O 1
ATOM 557 N N . SER A 1 75 ? 8.548 4.277 -2.203 1.00 96.12 75 SER A N 1
ATOM 558 C CA . SER A 1 75 ? 7.338 4.894 -1.659 1.00 96.12 75 SER A CA 1
ATOM 559 C C . SER A 1 75 ? 6.536 5.656 -2.708 1.00 96.12 75 SER A C 1
ATOM 561 O O . SER A 1 75 ? 7.076 6.297 -3.609 1.00 96.12 75 SER A O 1
ATOM 563 N N . PHE A 1 76 ? 5.215 5.600 -2.567 1.00 97.50 76 PHE A N 1
ATOM 564 C CA . PHE A 1 76 ? 4.266 6.383 -3.343 1.00 97.50 76 PHE A CA 1
ATOM 565 C C . PHE A 1 76 ? 3.454 7.275 -2.406 1.00 97.50 76 PHE A C 1
ATOM 567 O O . PHE A 1 76 ? 2.830 6.789 -1.459 1.00 97.50 76 PHE A O 1
ATOM 574 N N . GLU A 1 77 ? 3.429 8.577 -2.685 1.00 97.25 77 GLU A N 1
ATOM 575 C CA . GLU A 1 77 ? 2.704 9.562 -1.892 1.00 97.25 77 GLU A CA 1
ATOM 576 C C . GLU A 1 77 ? 1.762 10.419 -2.744 1.00 97.25 77 GLU A C 1
ATOM 578 O O . GLU A 1 77 ? 2.114 10.869 -3.834 1.00 97.25 77 GLU A O 1
ATOM 583 N N . LEU A 1 78 ? 0.589 10.740 -2.196 1.00 94.75 78 LEU A N 1
ATOM 584 C CA . LEU A 1 78 ? -0.280 11.802 -2.703 1.00 94.75 78 LEU A CA 1
ATOM 585 C C . LEU A 1 78 ? -0.303 12.959 -1.713 1.00 94.75 78 LEU A C 1
ATOM 587 O O . LEU A 1 78 ? -0.647 12.785 -0.540 1.00 94.75 78 LEU A O 1
ATOM 591 N N . ARG A 1 79 ? 0.036 14.152 -2.204 1.00 93.69 79 ARG A N 1
ATOM 592 C CA . ARG A 1 79 ? 0.121 15.384 -1.418 1.00 93.69 79 ARG A CA 1
ATOM 593 C C . ARG A 1 79 ? -0.839 16.436 -1.939 1.00 93.69 79 ARG A C 1
ATOM 595 O O . ARG A 1 79 ? -0.791 16.808 -3.108 1.00 93.69 79 ARG A O 1
ATOM 602 N N . ILE A 1 80 ? -1.664 16.966 -1.051 1.00 88.38 80 ILE A N 1
ATOM 603 C CA . ILE A 1 80 ? -2.485 18.142 -1.306 1.00 88.38 80 ILE A CA 1
ATOM 604 C C . ILE A 1 80 ? -1.676 19.396 -0.958 1.00 88.38 80 ILE A C 1
ATOM 606 O O . ILE A 1 80 ? -1.027 19.458 0.090 1.00 88.38 80 ILE A O 1
ATOM 610 N N . ASP A 1 81 ? -1.706 20.396 -1.840 1.00 86.38 81 ASP A N 1
ATOM 611 C CA . ASP A 1 81 ? -1.081 21.712 -1.632 1.00 86.38 81 ASP A CA 1
ATOM 612 C C . ASP A 1 81 ? 0.416 21.620 -1.265 1.00 86.38 81 ASP A C 1
ATOM 614 O O . ASP A 1 81 ? 0.969 22.450 -0.539 1.00 86.38 81 ASP A O 1
ATOM 618 N N . GLY A 1 82 ? 1.071 20.554 -1.741 1.00 84.56 82 GLY A N 1
ATOM 619 C CA . GLY A 1 82 ? 2.474 20.220 -1.483 1.00 84.56 82 GLY A CA 1
ATOM 620 C C . GLY A 1 82 ? 2.811 19.803 -0.046 1.00 84.56 82 GLY A C 1
ATOM 621 O O . GLY A 1 82 ? 3.964 19.465 0.219 1.00 84.56 82 GLY A O 1
ATOM 622 N N . LYS A 1 83 ? 1.849 19.804 0.885 1.00 87.31 83 LYS A N 1
ATOM 623 C CA . LYS A 1 83 ? 2.109 19.611 2.323 1.00 87.31 83 LYS A CA 1
ATOM 624 C C . LYS A 1 83 ? 1.339 18.443 2.921 1.00 87.31 83 LYS A C 1
ATOM 626 O O . LYS A 1 83 ? 1.946 17.599 3.577 1.00 87.31 83 LYS A O 1
ATOM 631 N N . ASP A 1 84 ? 0.035 18.385 2.676 1.00 88.88 84 ASP A N 1
ATOM 632 C CA . ASP A 1 84 ? -0.869 17.440 3.328 1.00 88.88 84 ASP A CA 1
ATOM 633 C C . ASP A 1 84 ? -0.797 16.080 2.629 1.00 88.88 84 ASP A C 1
ATOM 635 O O . ASP A 1 84 ? -1.301 15.922 1.517 1.00 88.88 84 ASP A O 1
ATOM 639 N N . VAL A 1 85 ? -0.184 15.087 3.271 1.00 91.69 85 VAL A N 1
ATOM 640 C CA . VAL A 1 85 ? -0.137 13.713 2.751 1.00 91.69 85 VAL A CA 1
ATOM 641 C C . VAL A 1 85 ? -1.479 13.029 3.004 1.00 91.69 85 VAL A C 1
ATOM 643 O O . VAL A 1 85 ? -1.906 12.892 4.152 1.00 91.69 85 VAL A O 1
ATOM 646 N N . ILE A 1 86 ? -2.145 12.600 1.934 1.00 91.00 86 ILE A N 1
ATOM 647 C CA . ILE A 1 86 ? -3.414 11.854 2.004 1.00 91.00 86 ILE A CA 1
ATOM 648 C C . ILE A 1 86 ? -3.259 10.384 1.628 1.00 91.00 86 ILE A C 1
ATOM 650 O O . ILE A 1 86 ? -4.129 9.573 1.908 1.00 91.00 86 ILE A O 1
ATOM 654 N N . PHE A 1 87 ? -2.158 10.026 0.988 1.00 95.00 87 PHE A N 1
ATOM 655 C CA . PHE A 1 87 ? -1.842 8.646 0.679 1.00 95.00 87 PHE A CA 1
ATOM 656 C C . PHE A 1 87 ? -0.337 8.490 0.812 1.00 95.00 87 PHE A C 1
ATOM 658 O O . PHE A 1 87 ? 0.394 9.314 0.267 1.00 95.00 87 PHE A O 1
ATOM 665 N N . SER A 1 88 ? 0.121 7.483 1.541 1.00 96.12 88 SER A N 1
ATOM 666 C CA . SER A 1 88 ? 1.531 7.124 1.657 1.00 96.12 88 SER A CA 1
ATOM 667 C C . SER A 1 88 ? 1.630 5.622 1.849 1.00 96.12 88 SER A C 1
ATOM 669 O O . SER A 1 88 ? 1.048 5.079 2.791 1.00 96.12 88 SER A O 1
ATOM 671 N N . CYS A 1 89 ? 2.299 4.954 0.916 1.00 95.75 89 CYS A N 1
ATOM 672 C CA . CYS A 1 89 ? 2.398 3.506 0.906 1.00 95.75 89 CYS A CA 1
ATOM 673 C C . CYS A 1 89 ? 3.648 3.061 0.131 1.00 95.75 89 CYS A C 1
ATOM 675 O O . CYS A 1 89 ? 3.912 3.617 -0.940 1.00 95.75 89 CYS A O 1
ATOM 677 N N . PRO A 1 90 ? 4.388 2.043 0.603 1.00 94.88 90 PRO A N 1
ATOM 678 C CA . PRO A 1 90 ? 5.413 1.388 -0.197 1.00 94.88 90 PRO A CA 1
ATOM 679 C C . PRO A 1 90 ? 4.817 0.747 -1.448 1.00 94.88 90 PRO A C 1
ATOM 681 O O . PRO A 1 90 ? 3.685 0.246 -1.415 1.00 94.88 90 PRO A O 1
ATOM 684 N N . GLY A 1 91 ? 5.584 0.722 -2.539 1.00 94.12 91 GLY A N 1
ATOM 685 C CA . GLY A 1 91 ? 5.134 0.206 -3.834 1.00 94.12 91 GLY A CA 1
ATOM 686 C C . GLY A 1 91 ? 4.597 -1.214 -3.755 1.00 94.12 91 GLY A C 1
ATOM 687 O O . GLY A 1 91 ? 3.530 -1.540 -4.277 1.00 94.12 91 GLY A O 1
ATOM 688 N N . PHE A 1 92 ? 5.295 -2.041 -2.992 1.00 91.06 92 PHE A N 1
ATOM 689 C CA . PHE A 1 92 ? 5.019 -3.457 -2.837 1.00 91.06 92 PHE A CA 1
ATOM 690 C C . PHE A 1 92 ? 3.623 -3.785 -2.265 1.00 91.06 92 PHE A C 1
ATOM 692 O O . PHE A 1 92 ? 3.070 -4.858 -2.518 1.00 91.06 92 PHE A O 1
ATOM 699 N N . MET A 1 93 ? 3.002 -2.844 -1.548 1.00 93.62 93 MET A N 1
ATOM 700 C CA . MET A 1 93 ? 1.656 -3.003 -0.987 1.00 93.62 93 MET A CA 1
ATOM 701 C C . MET A 1 93 ? 0.541 -2.538 -1.932 1.00 93.62 93 MET A C 1
ATOM 703 O O . MET A 1 93 ? -0.606 -2.963 -1.768 1.00 93.62 93 MET A O 1
ATOM 707 N N . LEU A 1 94 ? 0.843 -1.689 -2.924 1.00 94.31 94 LEU A N 1
ATOM 708 C CA . LEU A 1 94 ? -0.160 -0.962 -3.718 1.00 94.31 94 LEU A CA 1
ATOM 709 C C . LEU A 1 94 ? -1.141 -1.893 -4.437 1.00 94.31 94 LEU A C 1
ATOM 711 O O . LEU A 1 94 ? -2.349 -1.648 -4.439 1.00 94.31 94 LEU A O 1
ATOM 715 N N . GLN A 1 95 ? -0.649 -2.996 -5.007 1.00 91.00 95 GLN A N 1
ATOM 716 C CA . GLN A 1 95 ? -1.507 -3.949 -5.713 1.00 91.00 95 GLN A CA 1
ATOM 717 C C . GLN A 1 95 ? -2.487 -4.654 -4.776 1.00 91.00 95 GLN A C 1
ATOM 719 O O . GLN A 1 95 ? -3.665 -4.800 -5.100 1.00 91.00 95 GLN A O 1
ATOM 724 N N . LYS A 1 96 ? -2.016 -5.080 -3.600 1.00 90.19 96 LYS A N 1
ATOM 725 C CA . LYS A 1 96 ? -2.855 -5.769 -2.612 1.00 90.19 96 LYS A CA 1
ATOM 726 C C . LYS A 1 96 ? -3.855 -4.816 -1.983 1.00 90.19 96 LYS A C 1
ATOM 728 O O . LYS A 1 96 ? -5.030 -5.158 -1.893 1.00 90.19 96 LYS A O 1
ATOM 733 N N . PHE A 1 97 ? -3.424 -3.601 -1.657 1.00 92.69 97 PHE A N 1
ATOM 734 C CA . PHE A 1 97 ? -4.317 -2.525 -1.248 1.00 92.69 97 PHE A CA 1
ATOM 735 C C . PHE A 1 97 ? -5.426 -2.285 -2.290 1.00 92.69 97 PHE A C 1
ATOM 737 O O . PHE A 1 97 ? -6.614 -2.316 -1.963 1.00 92.69 97 PHE A O 1
ATOM 744 N N . SER A 1 98 ? -5.061 -2.152 -3.568 1.00 92.44 98 SER A N 1
ATOM 745 C CA . SER A 1 98 ? -6.034 -1.975 -4.647 1.00 92.44 98 SER A CA 1
ATOM 746 C C . SER A 1 98 ? -6.974 -3.172 -4.802 1.00 92.44 98 SER A C 1
ATOM 748 O O . SER A 1 98 ? -8.171 -2.976 -5.026 1.00 92.44 98 SER A O 1
ATOM 750 N N . GLN A 1 99 ? -6.478 -4.399 -4.636 1.00 90.19 99 GLN A N 1
ATOM 751 C CA . GLN A 1 99 ? -7.297 -5.608 -4.690 1.00 90.19 99 GLN A CA 1
ATOM 752 C C . GLN A 1 99 ? -8.319 -5.662 -3.547 1.00 90.19 99 GLN A C 1
ATOM 754 O O . GLN A 1 99 ? -9.473 -6.013 -3.786 1.00 90.19 99 GLN A O 1
ATOM 759 N N . VAL A 1 100 ? -7.939 -5.267 -2.327 1.00 90.06 100 VAL A N 1
ATOM 760 C CA . VAL A 1 100 ? -8.875 -5.162 -1.191 1.00 90.06 100 VAL A CA 1
ATOM 761 C C . VAL A 1 100 ? -9.965 -4.143 -1.475 1.00 90.06 100 VAL A C 1
ATOM 763 O O . VAL A 1 100 ? -11.143 -4.398 -1.222 1.00 90.06 100 VAL A O 1
ATOM 766 N N . HIS A 1 101 ? -9.588 -2.991 -2.023 1.00 87.75 101 HIS A N 1
ATOM 767 C CA . HIS A 1 101 ? -10.549 -1.930 -2.258 1.00 87.75 101 HIS A CA 1
ATOM 768 C C . HIS A 1 101 ? -11.499 -2.238 -3.427 1.00 87.75 101 HIS A C 1
ATOM 770 O O . HIS A 1 101 ? -12.710 -2.076 -3.305 1.00 87.75 101 HIS A O 1
ATOM 776 N N . THR A 1 102 ? -10.969 -2.723 -4.550 1.00 88.00 102 THR A N 1
ATOM 777 C CA . THR A 1 102 ? -11.758 -2.991 -5.767 1.00 88.00 102 THR A CA 1
ATOM 778 C C . THR A 1 102 ? -12.419 -4.366 -5.778 1.00 88.00 102 THR A C 1
ATOM 780 O O . THR A 1 102 ? -13.284 -4.616 -6.616 1.00 88.00 102 THR A O 1
ATOM 783 N N . ARG A 1 103 ? -12.017 -5.268 -4.870 1.00 87.62 103 ARG A N 1
ATOM 784 C CA . ARG A 1 103 ? -12.401 -6.691 -4.852 1.00 87.62 103 ARG A CA 1
ATOM 785 C C . ARG A 1 103 ? -12.106 -7.416 -6.169 1.00 87.62 103 ARG A C 1
ATOM 787 O O . ARG A 1 103 ? -12.738 -8.418 -6.492 1.00 87.62 103 ARG A O 1
ATOM 794 N N . SER A 1 104 ? -11.151 -6.899 -6.935 1.00 86.31 104 SER A N 1
ATOM 795 C CA . SER A 1 104 ? -10.698 -7.460 -8.200 1.00 86.31 104 SER A CA 1
ATOM 796 C C . SER A 1 104 ? -9.185 -7.524 -8.185 1.00 86.31 104 SER A C 1
ATOM 798 O O . SER A 1 104 ? -8.523 -6.586 -7.745 1.00 86.31 104 SER A O 1
ATOM 800 N N . ALA A 1 105 ? -8.623 -8.622 -8.684 1.00 86.12 105 ALA A N 1
ATOM 801 C CA . ALA A 1 105 ? -7.187 -8.693 -8.895 1.00 86.12 105 ALA A CA 1
ATOM 802 C C . ALA A 1 105 ? -6.787 -7.632 -9.938 1.00 86.12 105 ALA A C 1
ATOM 804 O O . ALA A 1 105 ? -7.381 -7.607 -11.023 1.00 86.12 105 ALA A O 1
ATOM 805 N N . PRO A 1 106 ? -5.838 -6.734 -9.628 1.00 88.81 106 PRO A N 1
ATOM 806 C CA . PRO A 1 106 ? -5.313 -5.819 -10.625 1.00 88.81 106 PRO A CA 1
ATOM 807 C C . PRO A 1 106 ? -4.439 -6.567 -11.640 1.00 88.81 106 PRO A C 1
ATOM 809 O O . PRO A 1 106 ? -3.991 -7.689 -11.391 1.00 88.81 106 PRO A O 1
ATOM 812 N N . LEU A 1 107 ? -4.172 -5.930 -12.783 1.00 90.94 107 LEU A N 1
ATOM 813 C CA . LEU A 1 107 ? -3.222 -6.446 -13.766 1.00 90.94 107 LEU A CA 1
ATOM 814 C C . LEU A 1 107 ? -1.829 -6.568 -13.131 1.00 90.94 107 LEU A C 1
ATOM 816 O O . LEU A 1 107 ? -1.322 -5.609 -12.549 1.00 90.94 107 LEU A O 1
ATOM 820 N N . ALA A 1 108 ? -1.224 -7.745 -13.255 1.00 92.12 108 ALA A N 1
ATOM 821 C CA . ALA A 1 108 ? 0.135 -8.017 -12.814 1.00 92.12 108 ALA A CA 1
ATOM 822 C C . ALA A 1 108 ? 0.787 -9.005 -13.787 1.00 92.12 108 ALA A C 1
ATOM 824 O O . ALA A 1 108 ? 0.413 -10.177 -13.847 1.00 92.12 108 ALA A O 1
ATOM 825 N N . THR A 1 109 ? 1.762 -8.516 -14.539 1.00 93.50 109 THR A N 1
ATOM 826 C CA . THR A 1 109 ? 2.557 -9.269 -15.502 1.00 93.50 109 THR A CA 1
ATOM 827 C C . THR A 1 109 ? 4.011 -9.139 -15.085 1.00 93.50 109 THR A C 1
ATOM 829 O O . THR A 1 109 ? 4.638 -8.104 -15.309 1.00 93.50 109 THR A O 1
ATOM 832 N N . ALA A 1 110 ? 4.541 -10.185 -14.458 1.00 91.88 110 ALA A N 1
ATOM 833 C CA . ALA A 1 110 ? 5.945 -10.231 -14.073 1.00 91.88 110 ALA A CA 1
ATOM 834 C C . ALA A 1 110 ? 6.854 -10.451 -15.293 1.00 91.88 110 ALA A C 1
ATOM 836 O O . ALA A 1 110 ? 6.455 -11.160 -16.224 1.00 91.88 110 ALA A O 1
ATOM 837 N N . PRO A 1 111 ? 8.077 -9.889 -15.294 1.00 94.06 111 PRO A N 1
ATOM 838 C CA . PRO A 1 111 ? 9.029 -10.151 -16.360 1.00 94.06 111 PRO A CA 1
ATOM 839 C C . PRO A 1 111 ? 9.525 -11.596 -16.279 1.00 94.06 111 PRO A C 1
ATOM 841 O O . PRO A 1 111 ? 9.641 -12.177 -15.196 1.00 94.06 111 PRO A O 1
ATOM 844 N N . ALA A 1 112 ? 9.886 -12.174 -17.423 1.00 92.81 112 ALA A N 1
ATOM 845 C CA . ALA A 1 112 ? 10.676 -13.397 -17.419 1.00 92.81 112 ALA A CA 1
ATOM 846 C C . ALA A 1 112 ? 12.063 -13.131 -16.805 1.00 92.81 112 ALA A C 1
ATOM 848 O O . ALA A 1 112 ? 12.663 -12.077 -17.009 1.00 92.81 112 ALA A O 1
ATOM 849 N N . LEU A 1 113 ? 12.581 -14.109 -16.062 1.00 92.50 113 LEU A N 1
ATOM 850 C CA . LEU A 1 113 ? 13.855 -14.005 -15.339 1.00 92.50 113 LEU A CA 1
ATOM 851 C C . LEU A 1 113 ? 15.027 -14.610 -16.127 1.00 92.50 113 LEU A C 1
ATOM 853 O O . LEU A 1 113 ? 15.969 -15.156 -15.557 1.00 92.50 113 LEU A O 1
ATOM 857 N N . THR A 1 114 ? 14.952 -14.565 -17.453 1.00 92.50 114 THR A N 1
ATOM 858 C CA . THR A 1 114 ? 15.950 -15.121 -18.374 1.00 92.50 114 THR A CA 1
ATOM 859 C C . THR A 1 114 ? 16.694 -14.011 -19.101 1.00 92.50 114 THR A C 1
ATOM 861 O O . THR A 1 114 ? 16.155 -12.918 -19.266 1.00 92.50 114 THR A O 1
ATOM 864 N N . ALA A 1 115 ? 17.902 -14.309 -19.585 1.00 93.00 115 ALA A N 1
ATOM 865 C CA . ALA A 1 115 ? 18.696 -13.376 -20.379 1.00 93.00 115 ALA A CA 1
ATOM 866 C C . ALA A 1 115 ? 17.877 -12.757 -21.527 1.00 93.00 115 ALA A C 1
ATOM 868 O O . ALA A 1 115 ? 17.218 -13.474 -22.284 1.00 93.00 115 ALA A O 1
ATOM 869 N N . GLY A 1 116 ? 17.932 -11.430 -21.647 1.00 93.56 116 GLY A N 1
ATOM 870 C CA . GLY A 1 116 ? 17.159 -10.657 -22.617 1.00 93.56 116 GLY A CA 1
ATOM 871 C C . GLY A 1 116 ? 16.457 -9.441 -22.013 1.00 93.56 116 GLY A C 1
ATOM 872 O O . GLY A 1 116 ? 16.703 -9.054 -20.871 1.00 93.56 116 GLY A O 1
ATOM 873 N N . THR A 1 117 ? 15.585 -8.835 -22.819 1.00 95.81 117 THR A N 1
ATOM 874 C CA . THR A 1 117 ? 14.715 -7.719 -22.433 1.00 95.81 117 THR A CA 1
ATOM 875 C C . THR A 1 117 ? 13.311 -8.259 -22.205 1.00 95.81 117 THR A C 1
ATOM 877 O O . THR A 1 117 ? 12.665 -8.732 -23.140 1.00 95.81 117 THR A O 1
ATOM 880 N N . ASN A 1 118 ? 12.849 -8.201 -20.963 1.00 95.50 118 ASN A N 1
ATOM 881 C CA . ASN A 1 118 ? 11.626 -8.847 -20.516 1.00 95.50 118 ASN A CA 1
ATOM 882 C C . ASN A 1 118 ? 10.651 -7.791 -19.999 1.00 95.50 118 ASN A C 1
ATOM 884 O O . ASN A 1 118 ? 10.920 -7.131 -18.996 1.00 95.50 118 ASN A O 1
ATOM 888 N N . ALA A 1 119 ? 9.525 -7.625 -20.687 1.00 96.31 119 ALA A N 1
ATOM 889 C CA . ALA A 1 119 ? 8.516 -6.643 -20.311 1.00 96.31 119 ALA A CA 1
ATOM 890 C C . ALA A 1 119 ? 7.804 -7.033 -19.009 1.00 96.31 119 ALA A C 1
ATOM 892 O O . ALA A 1 119 ? 7.565 -8.215 -18.753 1.00 96.31 119 ALA A O 1
ATOM 893 N N . PHE A 1 120 ? 7.424 -6.031 -18.225 1.00 95.75 120 PHE A N 1
ATOM 894 C CA . PHE A 1 120 ? 6.557 -6.184 -17.065 1.00 95.75 120 PHE A CA 1
ATOM 895 C C . PHE A 1 120 ? 5.528 -5.062 -17.000 1.00 95.75 120 PHE A C 1
ATOM 897 O O . PHE A 1 120 ? 5.734 -3.970 -17.533 1.00 95.75 120 PHE A O 1
ATOM 904 N N . GLU A 1 121 ? 4.416 -5.341 -16.328 1.00 95.88 121 GLU A N 1
ATOM 905 C CA . GLU A 1 121 ? 3.322 -4.392 -16.172 1.00 95.88 121 GLU A CA 1
ATOM 906 C C . GLU A 1 121 ? 2.538 -4.664 -14.891 1.00 95.88 121 GLU A C 1
ATOM 908 O O . GLU A 1 121 ? 2.115 -5.789 -14.631 1.00 95.88 121 GLU A O 1
ATOM 913 N N . TYR A 1 122 ? 2.295 -3.617 -14.112 1.00 95.75 122 TYR A N 1
ATOM 914 C CA . TYR A 1 122 ? 1.534 -3.671 -12.875 1.00 95.75 122 TYR A CA 1
ATOM 915 C C . TYR A 1 122 ? 0.55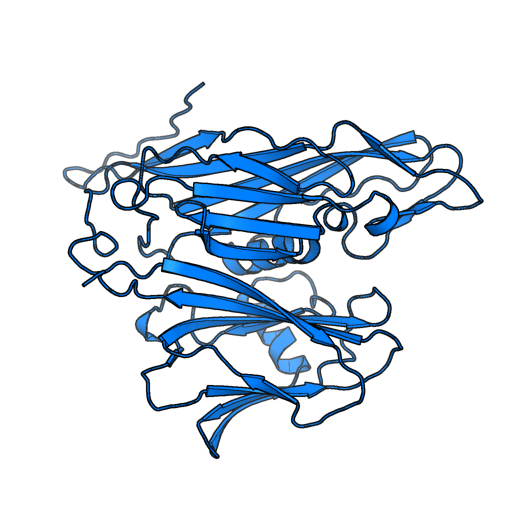1 -2.512 -12.834 1.00 95.75 122 TYR A C 1
ATOM 917 O O . TYR A 1 122 ? 0.925 -1.364 -13.053 1.00 95.75 122 TYR A O 1
ATOM 925 N N . ALA A 1 123 ? -0.708 -2.797 -12.522 1.00 95.38 123 ALA A N 1
ATOM 926 C CA . ALA A 1 123 ? -1.720 -1.775 -12.303 1.00 95.38 123 ALA A CA 1
ATOM 927 C C . ALA A 1 123 ? -2.169 -1.758 -10.842 1.00 95.38 123 ALA A C 1
ATOM 929 O O . ALA A 1 123 ? -2.078 -2.763 -10.133 1.00 95.38 123 ALA A O 1
ATOM 930 N N . TRP A 1 124 ? -2.670 -0.615 -10.392 1.00 95.44 124 TRP A N 1
ATOM 931 C CA . TRP A 1 124 ? -3.405 -0.481 -9.140 1.00 95.44 124 TRP A CA 1
ATOM 932 C C . TRP A 1 124 ? -4.305 0.752 -9.198 1.00 95.44 124 TRP A C 1
ATOM 934 O O . TRP A 1 124 ? -4.137 1.642 -10.027 1.00 95.44 124 TRP A O 1
ATOM 944 N N . ARG A 1 125 ? -5.280 0.799 -8.298 1.00 94.31 125 ARG A N 1
ATOM 945 C CA . ARG A 1 125 ? -6.188 1.926 -8.118 1.00 94.31 125 ARG A CA 1
ATOM 946 C C . ARG A 1 125 ? -6.057 2.483 -6.714 1.00 94.31 125 ARG A C 1
ATOM 948 O O . ARG A 1 125 ? -6.114 1.723 -5.747 1.00 94.31 125 ARG A O 1
ATOM 955 N N . ILE A 1 126 ? -5.959 3.803 -6.623 1.00 93.19 126 ILE A N 1
ATOM 956 C CA . ILE A 1 126 ? -5.998 4.539 -5.363 1.00 93.19 126 ILE A CA 1
ATOM 957 C C . ILE A 1 126 ? -7.372 5.195 -5.235 1.00 93.19 126 ILE A C 1
ATOM 959 O O . ILE A 1 126 ? -7.682 6.106 -6.006 1.00 93.19 126 ILE A O 1
ATOM 963 N N . PRO A 1 127 ? -8.212 4.738 -4.300 1.00 88.69 127 PRO A N 1
ATOM 964 C CA . PRO A 1 127 ? -9.517 5.325 -4.067 1.00 88.69 127 PRO A CA 1
ATOM 965 C C . PRO A 1 127 ? -9.379 6.641 -3.304 1.00 88.69 127 PRO A C 1
ATOM 967 O O . PRO A 1 127 ? -8.595 6.757 -2.361 1.00 88.69 127 PRO A O 1
ATOM 970 N N . ILE A 1 128 ? -10.149 7.639 -3.718 1.00 86.00 128 ILE A N 1
ATOM 971 C CA . ILE A 1 128 ? -10.261 8.940 -3.046 1.00 86.00 128 ILE A CA 1
ATOM 972 C C . ILE A 1 128 ? -11.659 9.093 -2.410 1.00 86.00 128 ILE A C 1
ATOM 974 O O . ILE A 1 128 ? -11.850 9.938 -1.533 1.00 86.00 128 ILE A O 1
ATOM 978 N N . ASP A 1 129 ? -12.604 8.236 -2.805 1.00 77.50 129 ASP A N 1
ATOM 979 C CA . ASP A 1 129 ? -13.987 8.178 -2.338 1.00 77.50 129 ASP A CA 1
ATOM 980 C C . ASP A 1 129 ? -14.164 7.478 -0.972 1.00 77.50 129 ASP A C 1
ATOM 982 O O . ASP A 1 129 ? -13.298 6.742 -0.502 1.00 7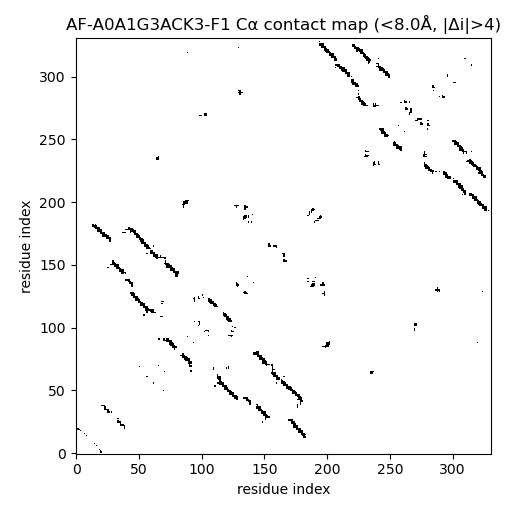7.50 129 ASP A O 1
ATOM 986 N N . LEU A 1 130 ? -15.308 7.709 -0.304 1.00 69.38 130 LEU A N 1
ATOM 987 C CA . LEU A 1 130 ? -15.664 7.065 0.978 1.00 69.38 130 LEU A CA 1
ATOM 988 C C . LEU A 1 130 ? -16.586 5.869 0.724 1.00 69.38 130 LEU A C 1
ATOM 990 O O . LEU A 1 130 ? -17.787 5.941 0.983 1.00 69.38 130 LEU A O 1
ATOM 994 N N . GLY A 1 131 ? -16.071 4.765 0.191 1.00 57.31 131 GLY A N 1
ATOM 995 C CA . GLY A 1 131 ? -16.868 3.539 0.054 1.00 57.31 131 GLY A CA 1
ATOM 996 C C . GLY A 1 131 ? -18.178 3.756 -0.715 1.00 57.31 131 GLY A C 1
ATOM 997 O O . GLY A 1 131 ? -19.254 3.434 -0.212 1.00 57.31 131 GLY A O 1
ATOM 998 N N . ASN A 1 132 ? -18.088 4.307 -1.928 1.00 54.91 132 ASN A N 1
ATOM 999 C CA . ASN A 1 132 ? -19.212 4.713 -2.784 1.00 54.91 132 ASN A CA 1
ATOM 1000 C C . ASN A 1 132 ? -19.945 6.006 -2.375 1.00 54.91 132 ASN A C 1
ATOM 1002 O O . ASN A 1 132 ? -20.853 6.428 -3.092 1.00 54.91 132 ASN A O 1
ATOM 1006 N N . TYR A 1 133 ? -19.570 6.665 -1.273 1.00 53.81 133 TYR A N 1
ATOM 1007 C CA . TYR A 1 133 ? -19.970 8.050 -1.013 1.00 53.81 133 TYR A CA 1
ATOM 1008 C C . TYR A 1 133 ? -18.938 9.018 -1.591 1.00 53.81 133 TYR A C 1
ATOM 1010 O O . TYR A 1 133 ? -17.728 8.807 -1.501 1.00 53.81 133 TYR A O 1
ATOM 1018 N N . PHE A 1 134 ? -19.427 10.119 -2.154 1.00 54.84 134 PHE A N 1
ATOM 1019 C CA . PHE A 1 134 ? -18.633 11.156 -2.804 1.00 54.84 134 PHE A CA 1
ATOM 1020 C C . PHE A 1 134 ? -17.811 12.012 -1.803 1.00 54.84 134 PHE A C 1
ATOM 1022 O O . PHE A 1 134 ? -17.971 13.231 -1.784 1.00 54.84 134 PHE A O 1
ATOM 1029 N N . SER A 1 135 ? -16.889 11.439 -1.003 1.00 53.84 135 SER A N 1
ATOM 1030 C CA . SER A 1 135 ? -15.684 12.229 -0.656 1.00 53.84 135 SER A CA 1
ATOM 1031 C C . SER A 1 135 ? -14.914 12.353 -1.930 1.00 53.84 135 SER A C 1
ATOM 1033 O O . SER A 1 135 ? -14.166 11.468 -2.323 1.00 53.84 135 SER A O 1
ATOM 1035 N N . LEU A 1 136 ? -15.138 13.449 -2.609 1.00 66.00 136 LEU A N 1
ATOM 1036 C CA . LEU A 1 136 ? -14.343 13.764 -3.755 1.00 66.00 136 LEU A CA 1
ATOM 1037 C C . LEU A 1 136 ? -13.355 14.817 -3.298 1.00 66.00 136 LEU A C 1
ATOM 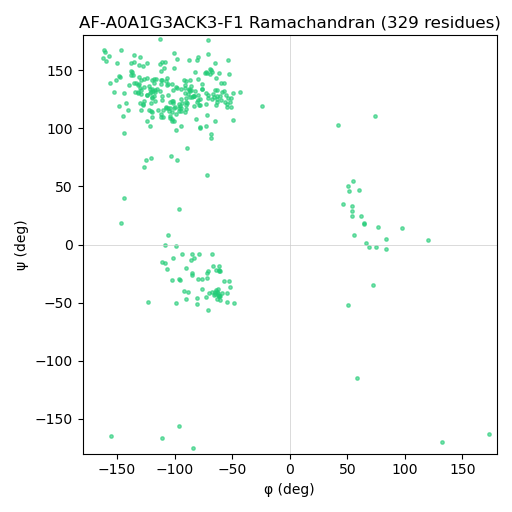1039 O O . LEU A 1 136 ? -13.708 15.736 -2.557 1.00 66.00 136 LEU A O 1
ATOM 1043 N N . LEU A 1 137 ? -12.105 14.681 -3.727 1.00 71.56 137 LEU A N 1
ATOM 1044 C CA . LEU A 1 137 ? -11.141 15.736 -3.472 1.00 71.56 137 LEU A CA 1
ATOM 1045 C C . LEU A 1 137 ? -11.584 16.981 -4.247 1.00 71.56 137 LEU A C 1
ATOM 1047 O O . LEU A 1 137 ? -11.498 17.008 -5.477 1.00 71.56 137 LEU A O 1
ATOM 1051 N N . ASP A 1 138 ? -12.099 17.978 -3.528 1.00 69.00 138 ASP A N 1
ATOM 1052 C CA . ASP A 1 138 ? -12.698 19.170 -4.120 1.00 69.00 138 ASP A CA 1
ATOM 1053 C C . ASP A 1 138 ? -11.620 20.071 -4.736 1.00 69.00 138 ASP A C 1
ATOM 1055 O O . ASP A 1 138 ? -10.813 20.702 -4.049 1.00 69.00 138 ASP A O 1
ATOM 1059 N N . ALA A 1 139 ? -11.645 20.158 -6.064 1.00 64.12 139 ALA A N 1
ATOM 1060 C CA . ALA A 1 139 ? -10.757 21.001 -6.853 1.00 64.12 139 ALA A CA 1
ATOM 1061 C C . ALA A 1 139 ? -10.893 22.506 -6.554 1.00 64.12 139 ALA A C 1
ATOM 1063 O O . ALA A 1 139 ? -10.014 23.279 -6.924 1.00 64.12 139 ALA A O 1
ATOM 1064 N N . SER A 1 140 ? -11.992 22.946 -5.931 1.00 62.31 140 SER A N 1
ATOM 1065 C CA . SER A 1 140 ? -12.200 24.355 -5.577 1.00 62.31 140 SER A CA 1
ATOM 1066 C C . SER A 1 140 ? -11.560 24.757 -4.246 1.00 62.31 140 SER A C 1
ATOM 1068 O O . SER A 1 140 ? -11.254 25.933 -4.055 1.00 62.31 140 SER A O 1
ATOM 1070 N N . ALA A 1 141 ? -11.352 23.797 -3.340 1.00 65.81 141 ALA A N 1
ATOM 1071 C CA . ALA A 1 141 ? -10.833 24.042 -1.995 1.00 65.81 141 ALA A CA 1
ATOM 1072 C C . ALA A 1 141 ? -9.317 23.858 -1.902 1.00 65.81 141 ALA A C 1
ATOM 1074 O O . ALA A 1 141 ? -8.658 24.496 -1.085 1.00 65.81 141 ALA A O 1
ATOM 1075 N N . ASN A 1 142 ? -8.778 22.963 -2.723 1.00 69.81 142 ASN A N 1
ATOM 1076 C CA . ASN A 1 142 ? -7.364 22.649 -2.762 1.00 69.81 142 ASN A CA 1
ATOM 1077 C C . ASN A 1 142 ? -6.770 23.158 -4.074 1.00 69.81 142 ASN A C 1
ATOM 1079 O O . ASN A 1 142 ? -7.378 23.031 -5.134 1.00 69.81 142 ASN A O 1
ATOM 1083 N N . HIS A 1 143 ? -5.550 23.681 -4.028 1.00 70.75 143 HIS A N 1
ATOM 1084 C CA . HIS A 1 143 ? -4.883 24.316 -5.164 1.00 70.75 143 HIS A CA 1
ATOM 1085 C C . HIS A 1 143 ? -4.035 23.341 -5.981 1.00 70.75 143 HIS A C 1
ATOM 1087 O O . HIS A 1 143 ? -4.140 23.359 -7.203 1.00 70.75 143 HIS A O 1
ATOM 1093 N N . SER A 1 144 ? -3.310 22.411 -5.346 1.00 86.56 144 SER A N 1
ATOM 1094 C CA . SER A 1 144 ? -2.607 21.328 -6.059 1.00 86.56 144 SER A CA 1
ATOM 1095 C C . SER A 1 144 ? -2.850 19.930 -5.476 1.00 86.56 144 SER A C 1
ATOM 1097 O O . SER A 1 144 ? -3.198 19.768 -4.302 1.00 86.56 144 SER A O 1
ATOM 1099 N N . LEU A 1 145 ? -2.713 18.911 -6.329 1.00 90.12 145 LEU A N 1
ATOM 1100 C CA . LEU A 1 145 ? -2.562 17.509 -5.940 1.00 90.12 145 LEU A CA 1
ATOM 1101 C C . LEU A 1 145 ? -1.324 16.978 -6.654 1.00 90.12 145 LEU A C 1
ATOM 1103 O O . LEU A 1 145 ? -1.262 16.999 -7.879 1.00 90.12 145 LEU A O 1
ATOM 1107 N N . ILE A 1 146 ? -0.343 16.527 -5.886 1.00 93.88 146 ILE A N 1
ATOM 1108 C CA . ILE A 1 146 ? 0.949 16.072 -6.388 1.00 93.88 146 ILE A CA 1
ATOM 1109 C C . ILE A 1 146 ? 1.085 14.594 -6.048 1.00 93.88 146 ILE A C 1
ATOM 1111 O O . ILE A 1 146 ? 1.003 14.223 -4.876 1.00 93.88 146 ILE A O 1
ATOM 1115 N N . ALA A 1 147 ? 1.305 13.769 -7.066 1.00 95.75 147 ALA A N 1
ATOM 1116 C CA . ALA A 1 147 ? 1.825 12.427 -6.882 1.00 95.75 147 ALA A CA 1
ATOM 1117 C C . ALA A 1 147 ? 3.348 12.510 -6.792 1.00 95.75 147 ALA A C 1
ATOM 1119 O O . ALA A 1 147 ? 3.991 13.115 -7.651 1.00 95.75 147 ALA A O 1
ATOM 1120 N N . LYS A 1 148 ? 3.913 11.928 -5.740 1.00 96.75 148 LYS A N 1
ATOM 1121 C CA . LYS A 1 148 ? 5.352 11.806 -5.534 1.00 96.75 148 LYS A CA 1
ATOM 1122 C C . LYS A 1 148 ? 5.708 10.328 -5.479 1.00 96.75 148 LYS A C 1
ATOM 1124 O O . LYS A 1 148 ? 5.073 9.569 -4.753 1.00 96.75 148 LYS A O 1
ATOM 1129 N N . VAL A 1 149 ? 6.733 9.949 -6.224 1.00 97.62 149 VAL A N 1
ATOM 1130 C CA . VAL A 1 149 ? 7.301 8.602 -6.234 1.00 97.62 149 VAL A CA 1
ATOM 1131 C C . VAL A 1 149 ? 8.733 8.717 -5.759 1.00 97.62 149 VAL A C 1
ATOM 1133 O O . VAL A 1 149 ? 9.476 9.540 -6.284 1.00 97.62 149 VAL A O 1
ATOM 1136 N N . GLN A 1 150 ? 9.113 7.923 -4.770 1.00 97.56 150 GLN A N 1
ATOM 1137 C CA . GLN A 1 150 ? 10.511 7.622 -4.508 1.00 97.56 150 GLN A CA 1
ATOM 1138 C C . GLN A 1 150 ? 10.827 6.315 -5.226 1.00 97.56 150 GLN A C 1
ATOM 1140 O O . GLN A 1 150 ? 10.235 5.280 -4.906 1.00 97.56 150 GLN A O 1
ATOM 1145 N N . TRP A 1 151 ? 11.706 6.387 -6.219 1.00 97.56 151 TRP A N 1
ATOM 1146 C CA . TRP A 1 151 ? 12.217 5.201 -6.891 1.00 97.56 151 TRP A CA 1
ATOM 1147 C C . TRP A 1 151 ? 13.312 4.556 -6.038 1.00 97.56 151 TRP A C 1
ATOM 1149 O O . TRP A 1 151 ? 14.086 5.270 -5.400 1.00 97.56 151 TRP A O 1
ATOM 1159 N N . GLY A 1 152 ? 13.336 3.227 -6.030 1.00 95.12 152 GLY A N 1
ATOM 1160 C CA . GLY A 1 152 ? 14.463 2.425 -5.559 1.00 95.12 152 GLY A CA 1
ATOM 1161 C C . GLY A 1 152 ? 15.362 2.005 -6.721 1.00 95.12 152 GLY A C 1
ATOM 1162 O O . GLY A 1 152 ? 15.340 2.621 -7.797 1.00 95.12 152 GLY A O 1
ATOM 1163 N N . ALA A 1 153 ? 16.090 0.915 -6.518 1.00 92.94 153 ALA A N 1
ATOM 1164 C CA . ALA A 1 153 ? 17.033 0.354 -7.474 1.00 92.94 153 ALA A CA 1
ATOM 1165 C C . ALA A 1 153 ? 16.520 -0.963 -8.090 1.00 92.94 153 ALA A C 1
ATOM 1167 O O . ALA A 1 153 ? 15.677 -1.652 -7.504 1.00 92.94 153 ALA A O 1
ATOM 1168 N N . PRO A 1 154 ? 17.004 -1.366 -9.281 1.00 91.38 154 PRO A N 1
ATOM 1169 C CA . PRO A 1 154 ? 16.706 -2.685 -9.849 1.00 91.38 154 PRO A CA 1
ATOM 1170 C C . PRO A 1 154 ? 16.993 -3.839 -8.877 1.00 91.38 154 PRO A C 1
ATOM 1172 O O . PRO A 1 154 ? 16.248 -4.820 -8.826 1.00 91.38 154 PRO A O 1
ATOM 1175 N N . GLU A 1 155 ? 18.045 -3.712 -8.077 1.00 90.06 155 GLU A N 1
ATOM 1176 C CA 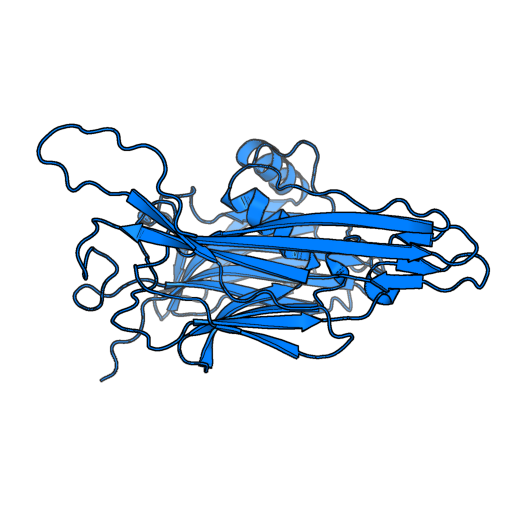. GLU A 1 155 ? 18.487 -4.709 -7.107 1.00 90.06 155 GLU A CA 1
ATOM 1177 C C . GLU A 1 155 ? 17.471 -4.955 -5.984 1.00 90.06 155 GLU A C 1
ATOM 1179 O O . GLU A 1 155 ? 17.469 -6.042 -5.407 1.00 90.06 155 GLU A O 1
ATOM 1184 N N . ASP A 1 156 ? 16.569 -4.004 -5.720 1.00 87.38 156 ASP A N 1
ATOM 1185 C CA . ASP A 1 156 ? 15.520 -4.142 -4.702 1.00 87.38 156 ASP A CA 1
ATOM 1186 C C . ASP A 1 156 ? 14.421 -5.129 -5.125 1.00 87.38 156 ASP A C 1
ATOM 1188 O O . ASP A 1 156 ? 13.708 -5.682 -4.291 1.00 87.38 156 ASP A O 1
ATOM 1192 N N . GLY A 1 157 ? 14.245 -5.339 -6.435 1.00 85.81 157 GLY A N 1
ATOM 1193 C CA . GLY A 1 157 ? 13.248 -6.264 -6.980 1.00 85.81 157 GLY A CA 1
ATOM 1194 C C . GLY A 1 157 ? 13.833 -7.558 -7.537 1.00 85.81 157 GLY A C 1
ATOM 1195 O O . GLY A 1 157 ? 13.103 -8.544 -7.705 1.00 85.81 157 GLY A O 1
ATOM 1196 N N . TRP A 1 158 ? 15.124 -7.559 -7.871 1.00 90.06 158 TRP A N 1
ATOM 1197 C CA . TRP A 1 158 ? 15.769 -8.665 -8.565 1.00 90.06 158 TRP A CA 1
ATOM 1198 C C . TRP A 1 158 ? 17.235 -8.824 -8.179 1.00 90.06 158 TRP A C 1
ATOM 1200 O O . TRP A 1 158 ? 17.976 -7.861 -8.047 1.00 90.06 158 TRP A O 1
ATOM 1210 N N . THR A 1 159 ? 17.707 -10.067 -8.136 1.00 89.56 159 THR A N 1
ATOM 1211 C CA . THR A 1 159 ? 19.128 -10.373 -7.945 1.00 89.56 159 THR A CA 1
ATOM 1212 C C . THR A 1 159 ? 19.699 -11.058 -9.179 1.00 89.56 159 THR A C 1
ATOM 1214 O O . THR A 1 159 ? 19.108 -11.990 -9.736 1.00 89.56 159 THR A O 1
ATOM 1217 N N . ALA A 1 160 ? 20.872 -10.610 -9.623 1.00 86.19 160 ALA A N 1
ATOM 1218 C CA . ALA A 1 160 ? 21.558 -11.205 -10.759 1.00 86.19 160 ALA A CA 1
ATOM 1219 C C . ALA A 1 160 ? 22.152 -12.578 -10.403 1.00 86.19 160 ALA A C 1
ATOM 1221 O O . ALA A 1 160 ? 22.890 -12.724 -9.428 1.00 86.19 160 ALA A O 1
ATOM 1222 N N . GLY A 1 161 ? 21.888 -13.594 -11.227 1.00 84.94 161 GLY A N 1
ATOM 1223 C CA . GLY A 1 161 ? 22.545 -14.893 -11.107 1.00 84.94 161 GLY A CA 1
ATOM 1224 C C . GLY A 1 161 ? 23.929 -14.913 -11.763 1.00 84.94 161 GLY A C 1
ATOM 1225 O O . GLY A 1 161 ? 24.168 -14.259 -12.778 1.00 84.94 161 GLY A O 1
ATOM 1226 N N . GLY A 1 162 ? 24.849 -15.708 -11.207 1.00 78.19 162 GLY A N 1
ATOM 1227 C CA . GLY A 1 162 ? 26.094 -16.101 -11.885 1.00 78.19 162 GLY A CA 1
ATOM 1228 C C . GLY A 1 162 ? 27.055 -14.961 -12.254 1.00 78.19 162 GLY A C 1
ATOM 1229 O O . GLY A 1 162 ? 27.829 -15.120 -13.194 1.00 78.19 162 GLY A O 1
ATOM 1230 N N . GLY A 1 163 ? 27.005 -13.825 -11.549 1.00 75.31 163 GLY A N 1
ATOM 1231 C CA . GLY A 1 163 ? 27.840 -12.651 -11.839 1.00 75.31 163 GLY A CA 1
ATOM 1232 C C . GLY A 1 163 ? 27.377 -11.817 -13.040 1.00 75.31 163 GLY A C 1
ATOM 1233 O O . GLY A 1 163 ? 28.159 -11.020 -13.554 1.00 75.31 163 GLY A O 1
ATOM 1234 N N . GLY A 1 164 ? 26.141 -12.015 -13.513 1.00 82.94 164 GLY A N 1
ATOM 1235 C CA . GLY A 1 164 ? 25.515 -11.132 -14.498 1.00 82.94 164 GLY A CA 1
ATOM 1236 C C . GLY A 1 164 ? 25.141 -9.764 -13.916 1.00 82.94 164 GLY A C 1
ATOM 1237 O O . GLY A 1 164 ? 25.270 -9.529 -12.718 1.00 82.94 164 GLY A O 1
ATOM 1238 N N . THR A 1 165 ? 24.641 -8.877 -14.773 1.00 88.94 165 THR A N 1
ATOM 1239 C CA . THR A 1 165 ? 24.041 -7.596 -14.376 1.00 88.94 165 THR A CA 1
ATOM 1240 C C . THR A 1 165 ? 22.542 -7.605 -14.655 1.00 88.94 165 THR A C 1
ATOM 1242 O O . THR A 1 165 ? 22.074 -8.269 -15.593 1.00 88.94 165 THR A O 1
ATOM 1245 N N . ILE A 1 166 ? 21.805 -6.871 -13.827 1.00 91.38 166 ILE A N 1
ATOM 1246 C CA . ILE A 1 166 ? 20.394 -6.554 -14.017 1.00 91.38 166 ILE A CA 1
ATOM 1247 C C . ILE A 1 166 ? 20.286 -5.046 -14.187 1.00 91.38 166 ILE A C 1
ATOM 1249 O O . ILE A 1 166 ? 21.037 -4.301 -13.573 1.00 91.38 166 ILE A O 1
ATOM 1253 N N . ASP A 1 167 ? 19.389 -4.624 -15.064 1.00 94.31 167 ASP A N 1
ATOM 1254 C CA . ASP A 1 167 ? 19.062 -3.223 -15.285 1.00 94.31 167 ASP A CA 1
ATOM 1255 C C . ASP A 1 167 ? 17.574 -3.116 -15.646 1.00 94.31 167 ASP A C 1
ATOM 1257 O O . ASP A 1 167 ? 16.919 -4.118 -15.965 1.00 94.31 167 ASP A O 1
ATOM 1261 N N . VAL A 1 168 ? 17.027 -1.908 -15.626 1.00 95.31 168 VAL A N 1
ATOM 1262 C CA . VAL A 1 168 ? 15.668 -1.624 -16.074 1.00 95.31 168 VAL A CA 1
ATOM 1263 C C . VAL A 1 168 ? 15.672 -0.557 -17.158 1.00 95.31 168 VAL A C 1
ATOM 1265 O O . VAL A 1 168 ? 16.448 0.390 -17.151 1.00 95.31 168 VAL A O 1
ATOM 1268 N N . SER A 1 169 ? 14.780 -0.693 -18.134 1.00 96.38 169 SER A N 1
ATOM 1269 C CA . SER A 1 169 ? 14.692 0.261 -19.239 1.00 96.38 169 SER A CA 1
ATOM 1270 C C . SER A 1 169 ? 13.252 0.595 -19.584 1.00 96.38 169 SER A C 1
ATOM 1272 O O . SER A 1 169 ? 12.360 -0.253 -19.521 1.00 96.38 169 SER A O 1
ATOM 1274 N N . SER A 1 170 ? 13.033 1.847 -19.998 1.00 95.38 170 SER A N 1
ATOM 1275 C CA . SER A 1 170 ? 11.706 2.375 -20.351 1.00 95.38 170 SER A CA 1
ATOM 1276 C C . SER A 1 170 ? 10.666 2.189 -19.238 1.00 95.38 170 SER A C 1
ATOM 1278 O O . SER A 1 170 ? 9.497 1.956 -19.531 1.00 95.38 170 SER A O 1
ATOM 1280 N N . VAL A 1 171 ? 11.096 2.248 -17.973 1.00 97.19 171 VAL A N 1
ATOM 1281 C CA . VAL A 1 171 ? 10.189 2.153 -16.828 1.00 97.19 171 VAL A CA 1
ATOM 1282 C C . VAL A 1 171 ? 9.491 3.492 -16.630 1.00 97.19 171 VAL A C 1
ATOM 1284 O O . VAL A 1 171 ? 10.136 4.537 -16.517 1.00 97.19 171 VAL A O 1
ATOM 1287 N N . VAL A 1 172 ? 8.164 3.450 -16.611 1.00 97.12 172 VAL A N 1
ATOM 1288 C CA . VAL A 1 172 ? 7.294 4.614 -16.470 1.00 97.12 172 VAL A CA 1
ATOM 1289 C C . VAL A 1 172 ? 6.134 4.267 -15.545 1.00 97.12 172 VAL A C 1
ATOM 1291 O O . VAL A 1 172 ? 5.537 3.194 -15.658 1.00 97.12 172 VAL A O 1
ATOM 1294 N N . LEU A 1 173 ? 5.808 5.194 -14.645 1.00 97.44 173 LEU A N 1
ATOM 1295 C CA . LEU A 1 173 ? 4.550 5.208 -13.915 1.00 97.44 173 LEU A CA 1
ATOM 1296 C C . LEU A 1 173 ? 3.579 6.186 -14.579 1.00 97.44 173 LEU A C 1
ATOM 1298 O O . LEU A 1 173 ? 3.759 7.403 -14.522 1.00 97.44 173 LEU A O 1
ATOM 1302 N N . GLU A 1 174 ? 2.523 5.639 -15.160 1.00 96.50 174 GLU A N 1
ATOM 1303 C CA . GLU A 1 174 ? 1.397 6.390 -15.697 1.00 96.50 174 GLU A CA 1
ATOM 1304 C C . GLU A 1 174 ? 0.331 6.561 -14.610 1.00 96.50 174 GLU A C 1
ATOM 1306 O O . GLU A 1 174 ? 0.016 5.620 -13.871 1.00 96.50 174 GLU A O 1
ATOM 1311 N N . ILE A 1 175 ? -0.238 7.763 -14.507 1.00 95.06 175 ILE A N 1
ATOM 1312 C CA . ILE A 1 175 ? -1.288 8.077 -13.533 1.00 95.06 175 ILE A CA 1
ATOM 1313 C C . ILE A 1 175 ? -2.456 8.739 -14.259 1.00 95.06 175 ILE A C 1
ATOM 1315 O O . ILE A 1 175 ? -2.354 9.857 -14.754 1.00 95.06 175 ILE A O 1
ATOM 1319 N N . ASP A 1 176 ? -3.602 8.072 -14.265 1.00 93.06 176 ASP A N 1
ATOM 1320 C CA . ASP A 1 176 ? -4.857 8.586 -14.794 1.00 93.06 176 ASP A CA 1
ATOM 1321 C C . ASP A 1 176 ? -5.773 9.004 -13.637 1.00 93.06 176 ASP A C 1
ATOM 1323 O O . ASP A 1 176 ? -6.230 8.187 -12.836 1.00 93.06 176 ASP A O 1
ATOM 1327 N N . ALA A 1 177 ? -6.103 10.290 -13.567 1.00 90.31 177 ALA A N 1
ATOM 1328 C CA . ALA A 1 177 ? -7.088 10.807 -12.633 1.00 90.31 177 ALA A CA 1
ATOM 1329 C C . ALA A 1 177 ? -8.502 10.627 -13.179 1.00 90.31 177 ALA A C 1
ATOM 1331 O O . ALA A 1 177 ? -8.812 11.063 -14.292 1.00 90.31 177 ALA A O 1
ATOM 1332 N N . VAL A 1 178 ? -9.384 10.031 -12.379 1.00 88.00 178 VAL A N 1
ATOM 1333 C CA . VAL A 1 178 ? -10.798 9.886 -12.724 1.00 88.00 178 VAL A CA 1
ATOM 1334 C C . VAL A 1 178 ? -11.634 10.789 -11.828 1.00 88.00 178 VAL A C 1
ATOM 1336 O O . VAL A 1 178 ? -11.765 10.573 -10.623 1.00 88.00 178 VAL A O 1
ATOM 1339 N N . GLY A 1 179 ? -12.182 11.835 -12.441 1.00 82.19 179 GLY A N 1
ATOM 1340 C CA . GLY A 1 179 ? -13.078 12.794 -11.811 1.00 82.19 179 GLY A CA 1
ATOM 1341 C C . GLY A 1 179 ? -14.546 12.495 -12.088 1.00 82.19 179 GLY A C 1
ATOM 1342 O O . GLY A 1 179 ? -14.886 11.822 -13.061 1.00 82.19 179 GLY A O 1
ATOM 1343 N N . VAL A 1 180 ? -15.419 13.036 -11.244 1.00 77.94 180 VAL A N 1
ATOM 1344 C CA . VAL A 1 180 ? -16.874 12.930 -11.376 1.00 77.94 180 VAL A CA 1
ATOM 1345 C C . VAL A 1 180 ? -17.445 14.246 -11.906 1.00 77.94 180 VAL A C 1
ATOM 1347 O O . VAL A 1 180 ? -17.269 15.302 -11.303 1.00 77.94 180 VAL A O 1
ATOM 1350 N N . VAL A 1 181 ? -18.144 14.184 -13.034 1.00 77.50 181 VAL A N 1
ATOM 1351 C CA . VAL A 1 181 ? -18.839 15.291 -13.703 1.00 77.50 181 VAL A CA 1
ATOM 1352 C C . VAL A 1 181 ? -20.330 15.223 -13.376 1.00 77.50 181 VAL A C 1
ATOM 1354 O O . VAL A 1 181 ? -20.858 14.146 -13.118 1.00 77.50 181 VAL A O 1
ATOM 1357 N N . GLY A 1 182 ? -21.018 16.367 -13.381 1.00 66.44 182 GLY A N 1
ATOM 1358 C CA . GLY A 1 182 ? -22.467 16.441 -13.135 1.00 66.44 182 GLY A CA 1
ATOM 1359 C C . GLY A 1 182 ? -22.854 16.471 -11.655 1.00 66.44 182 GLY A C 1
ATOM 1360 O O . GLY A 1 182 ? -24.019 16.671 -11.320 1.00 66.44 182 GLY A O 1
ATOM 1361 N N . VAL A 1 183 ? -21.869 16.353 -10.764 1.00 62.62 183 VAL A N 1
ATOM 1362 C CA . VAL A 1 183 ? -22.022 16.568 -9.325 1.00 62.62 183 VAL A CA 1
ATOM 1363 C C . VAL A 1 183 ? -21.824 18.055 -9.018 1.00 62.62 183 VAL A C 1
ATOM 1365 O O . VAL A 1 183 ? -20.834 18.660 -9.431 1.00 62.62 183 VAL A O 1
ATOM 1368 N N . GLY A 1 184 ? -22.781 18.670 -8.316 1.00 52.28 184 GLY A N 1
ATOM 1369 C CA . GLY A 1 184 ? -22.667 20.065 -7.887 1.00 52.28 184 GLY A CA 1
ATOM 1370 C C . GLY A 1 184 ? -21.440 20.277 -6.994 1.00 52.28 184 GLY A C 1
ATOM 1371 O O . GLY A 1 184 ? -21.160 19.456 -6.118 1.00 52.28 184 GLY A O 1
ATOM 1372 N N . ARG A 1 185 ? -20.719 21.391 -7.191 1.00 47.50 185 ARG A N 1
ATOM 1373 C CA . ARG A 1 185 ? -19.692 21.850 -6.239 1.00 47.50 185 ARG A CA 1
ATOM 1374 C C . ARG A 1 185 ? -20.364 21.963 -4.869 1.00 47.50 185 ARG A C 1
ATOM 1376 O O . ARG A 1 185 ? -21.331 22.709 -4.755 1.00 47.50 185 ARG A O 1
ATOM 1383 N N . GLY A 1 186 ? -19.919 21.207 -3.867 1.00 46.03 186 GLY A N 1
ATOM 1384 C CA . GLY A 1 186 ? -20.560 21.246 -2.547 1.00 46.03 186 GLY A CA 1
ATOM 1385 C C . GLY A 1 186 ? -21.586 20.152 -2.223 1.00 46.03 186 GLY A C 1
ATOM 1386 O O . GLY A 1 186 ? -22.295 20.309 -1.231 1.00 46.03 186 GLY A O 1
ATOM 1387 N N . MET A 1 187 ? -21.681 19.044 -2.975 1.00 42.47 187 MET A N 1
ATOM 1388 C CA . MET A 1 187 ? -22.382 17.843 -2.465 1.00 42.47 187 MET A CA 1
ATOM 1389 C C . MET A 1 187 ? -21.823 17.416 -1.089 1.00 42.47 187 MET A C 1
ATOM 1391 O O . MET A 1 187 ? -20.712 17.829 -0.764 1.00 42.47 187 MET A O 1
ATOM 1395 N N . PRO A 1 188 ? -22.547 16.640 -0.252 1.00 41.25 188 PRO A N 1
ATOM 1396 C CA . PRO A 1 188 ? -22.044 16.202 1.057 1.00 41.25 188 PRO A CA 1
ATOM 1397 C C . PRO A 1 188 ? -20.632 15.615 0.903 1.00 41.25 188 PRO A C 1
ATOM 1399 O O . PRO A 1 188 ? -20.479 14.568 0.281 1.00 41.25 188 PRO A O 1
ATOM 1402 N N . GLY A 1 189 ? -19.605 16.347 1.356 1.00 42.31 189 GLY A N 1
ATOM 1403 C CA . GLY A 1 189 ? -18.244 16.194 0.815 1.00 42.31 189 GLY A CA 1
ATOM 1404 C C . GLY A 1 189 ? -17.616 17.451 0.180 1.00 42.31 189 GLY A C 1
ATOM 1405 O O . GLY A 1 189 ? -16.492 17.373 -0.299 1.00 42.31 189 GLY A O 1
ATOM 1406 N N . GLY A 1 190 ? -18.269 18.617 0.205 1.00 40.72 190 GLY A N 1
ATOM 1407 C CA . GLY A 1 190 ? -17.667 19.910 -0.144 1.00 40.72 190 GLY A CA 1
ATOM 1408 C C . GLY A 1 190 ? -17.527 20.871 1.041 1.00 40.72 190 GLY A C 1
ATOM 1409 O O . GLY A 1 190 ? -17.946 20.579 2.165 1.00 40.72 190 GLY A O 1
ATOM 1410 N N . VAL A 1 191 ? -16.920 22.035 0.783 1.00 41.75 191 VAL A N 1
ATOM 1411 C CA . VAL A 1 191 ? -16.490 23.029 1.794 1.00 41.75 191 VAL A CA 1
ATOM 1412 C C . VAL A 1 191 ? -17.601 23.451 2.771 1.00 41.75 191 VAL A C 1
ATOM 1414 O O . VAL A 1 191 ? -17.314 23.730 3.936 1.00 41.75 191 VAL A O 1
ATOM 1417 N N . GLU A 1 192 ? -18.866 23.466 2.337 1.00 43.50 192 GLU A N 1
ATOM 1418 C CA . GLU A 1 192 ? -19.998 23.936 3.153 1.00 43.50 192 GLU A CA 1
ATOM 1419 C C . GLU A 1 192 ? -20.468 22.943 4.231 1.00 43.50 192 GLU A C 1
ATOM 1421 O O . GLU A 1 192 ? -20.903 23.385 5.294 1.00 43.50 192 GLU A O 1
ATOM 1426 N N . TYR A 1 193 ? -20.328 21.627 4.018 1.00 45.38 193 TYR A N 1
ATOM 1427 C CA . TYR A 1 193 ? -20.839 20.592 4.940 1.00 45.38 193 TYR A CA 1
ATOM 1428 C C . TYR A 1 193 ? -19.747 19.856 5.732 1.00 45.38 193 TYR A C 1
ATOM 1430 O O . TYR A 1 193 ? -20.057 19.014 6.571 1.00 45.38 193 TYR A O 1
ATOM 1438 N N . GLY A 1 194 ? -18.476 20.206 5.508 1.00 51.56 194 GLY A N 1
ATOM 1439 C CA . GLY A 1 194 ? -17.331 19.479 6.052 1.00 51.56 194 GLY A CA 1
ATOM 1440 C C . GLY A 1 194 ? -17.140 18.166 5.296 1.00 51.56 194 GLY A C 1
ATOM 1441 O O . GLY A 1 194 ? -17.952 17.254 5.388 1.00 51.56 194 GLY A O 1
ATOM 1442 N N . TYR A 1 195 ? -16.066 18.065 4.523 1.00 58.25 195 TYR A N 1
ATOM 1443 C CA . TYR A 1 195 ? -15.778 16.871 3.736 1.00 58.25 195 TYR A CA 1
ATOM 1444 C C . TYR A 1 195 ? -14.858 15.952 4.517 1.00 58.25 195 TYR A C 1
ATOM 1446 O O . TYR A 1 195 ? -13.786 16.390 4.898 1.00 58.25 195 TYR A O 1
ATOM 1454 N N . ALA A 1 196 ? -15.236 14.706 4.789 1.00 68.69 196 ALA A N 1
ATOM 1455 C CA . ALA A 1 196 ? -14.256 13.749 5.293 1.00 68.69 196 ALA A CA 1
ATOM 1456 C C . ALA A 1 196 ? -13.298 13.405 4.145 1.00 68.69 196 ALA A C 1
ATOM 1458 O O . ALA A 1 196 ? -13.763 13.095 3.058 1.00 68.69 196 ALA A O 1
ATOM 1459 N N . ARG A 1 197 ? -11.985 13.506 4.357 1.00 78.81 197 ARG A N 1
ATOM 1460 C CA . ARG A 1 197 ? -10.963 13.095 3.389 1.00 78.81 197 ARG A CA 1
ATOM 1461 C C . ARG A 1 197 ? -10.601 11.646 3.644 1.00 78.81 197 ARG A C 1
ATOM 1463 O O . ARG A 1 197 ? -10.275 11.315 4.783 1.00 78.81 197 ARG A O 1
ATOM 1470 N N . HIS A 1 198 ? -10.596 10.830 2.598 1.00 85.50 198 HIS A N 1
ATOM 1471 C CA . HIS A 1 198 ? -9.936 9.533 2.648 1.00 85.50 198 HIS A CA 1
ATOM 1472 C C . HIS A 1 198 ? -8.426 9.731 2.808 1.00 85.50 198 HIS A C 1
ATOM 1474 O O . HIS A 1 198 ? -7.815 10.508 2.068 1.00 85.50 198 HIS A O 1
ATOM 1480 N N . GLN A 1 199 ? -7.852 9.076 3.813 1.00 89.00 199 GLN A N 1
ATOM 1481 C CA . GLN A 1 199 ? -6.427 9.062 4.072 1.00 89.00 199 GLN A CA 1
ATOM 1482 C C . GLN A 1 199 ? -5.936 7.634 4.298 1.00 89.00 199 GLN A C 1
ATOM 1484 O O . GLN A 1 199 ? -6.457 6.915 5.149 1.00 89.00 199 GLN A O 1
ATOM 1489 N N . VAL A 1 200 ? -4.863 7.281 3.592 1.00 93.44 200 VAL A N 1
ATOM 1490 C CA . VAL A 1 200 ? -4.157 6.012 3.763 1.00 93.44 200 VAL A CA 1
ATOM 1491 C C . VAL A 1 200 ? -2.709 6.280 4.150 1.00 93.44 200 VAL A C 1
ATOM 1493 O O . VAL A 1 200 ? -1.990 6.940 3.402 1.00 93.44 200 VAL A O 1
ATOM 1496 N N . MET A 1 201 ? -2.265 5.772 5.298 1.00 94.75 201 MET A N 1
ATOM 1497 C CA . MET A 1 201 ? -0.891 5.969 5.776 1.00 94.75 201 MET A CA 1
ATOM 1498 C C . MET A 1 201 ? -0.254 4.645 6.169 1.00 94.75 201 MET A C 1
ATOM 1500 O O . MET A 1 201 ? -0.824 3.885 6.949 1.00 94.75 201 MET A O 1
ATOM 1504 N N . SER A 1 202 ? 0.948 4.385 5.662 1.00 95.12 202 SER A N 1
ATOM 1505 C CA . SER A 1 202 ? 1.767 3.249 6.077 1.00 95.12 202 SER A CA 1
ATOM 1506 C C . SER A 1 202 ? 2.713 3.619 7.215 1.00 95.12 202 SER A C 1
ATOM 1508 O O . SER A 1 202 ? 3.333 4.685 7.198 1.00 95.12 202 SER A O 1
ATOM 1510 N N . ARG A 1 203 ? 2.897 2.698 8.157 1.00 94.31 203 ARG A N 1
ATOM 1511 C CA . ARG A 1 203 ? 3.913 2.746 9.210 1.00 94.31 203 ARG A CA 1
ATOM 1512 C C . ARG A 1 203 ? 4.678 1.429 9.227 1.00 94.31 203 ARG A C 1
ATOM 1514 O O . ARG A 1 203 ? 4.084 0.371 9.045 1.00 94.31 203 ARG A O 1
ATOM 1521 N N . GLU A 1 204 ? 5.982 1.497 9.456 1.00 94.88 204 GLU A N 1
ATOM 1522 C CA . GLU A 1 204 ? 6.828 0.321 9.659 1.00 94.88 204 GLU A CA 1
ATOM 1523 C C . GLU A 1 204 ? 7.099 0.145 11.154 1.00 94.88 204 GLU A C 1
ATOM 1525 O O . GLU A 1 204 ? 7.465 1.098 11.842 1.00 94.88 204 GLU A O 1
ATOM 1530 N N . GLN A 1 205 ? 6.935 -1.079 11.646 1.00 95.12 205 GLN A N 1
ATOM 1531 C CA . GLN A 1 205 ? 7.289 -1.484 12.996 1.00 95.12 205 GLN A CA 1
ATOM 1532 C C . GLN A 1 205 ? 8.291 -2.638 12.919 1.00 95.12 205 GLN A C 1
ATOM 1534 O O . GLN A 1 205 ? 7.969 -3.726 12.445 1.00 95.12 205 GLN A O 1
ATOM 1539 N N . ILE A 1 206 ? 9.510 -2.406 13.404 1.00 95.06 206 ILE A N 1
ATOM 1540 C CA . ILE A 1 206 ? 10.544 -3.444 13.486 1.00 95.06 206 ILE A CA 1
ATOM 1541 C C . ILE A 1 206 ? 10.222 -4.363 14.668 1.00 95.06 206 ILE A C 1
ATOM 1543 O O . ILE A 1 206 ? 9.918 -3.878 15.764 1.00 95.06 206 ILE A O 1
ATOM 1547 N N . ILE A 1 207 ? 10.304 -5.675 14.444 1.00 95.69 207 ILE A N 1
ATOM 1548 C CA . ILE A 1 207 ? 10.097 -6.711 15.456 1.00 95.69 207 ILE A CA 1
ATOM 1549 C C . ILE A 1 207 ? 11.464 -7.261 15.856 1.00 95.69 207 ILE A C 1
ATOM 1551 O O . ILE A 1 207 ? 12.129 -7.934 15.076 1.00 95.69 207 ILE A O 1
ATOM 1555 N N . THR A 1 208 ? 11.907 -6.939 17.070 1.00 94.44 208 THR A N 1
ATOM 1556 C CA . THR A 1 208 ? 13.227 -7.347 17.591 1.00 94.44 208 THR A CA 1
ATOM 1557 C C . THR A 1 208 ? 13.159 -8.535 18.550 1.00 94.44 208 THR A C 1
ATOM 1559 O O . THR A 1 208 ? 14.188 -9.094 18.925 1.00 94.44 208 THR A O 1
ATOM 1562 N N . ALA A 1 209 ? 11.955 -8.902 18.988 1.00 94.56 209 ALA A N 1
ATOM 1563 C CA . ALA A 1 209 ? 11.680 -10.050 19.838 1.00 94.56 209 ALA A CA 1
ATOM 1564 C C . ALA A 1 209 ? 10.202 -10.443 19.711 1.00 94.56 209 ALA A C 1
ATOM 1566 O O . ALA A 1 209 ? 9.361 -9.622 19.348 1.00 94.56 209 ALA A O 1
ATOM 1567 N N . ALA A 1 210 ? 9.884 -11.695 20.046 1.00 95.62 210 ALA A N 1
ATOM 1568 C CA . ALA A 1 210 ? 8.498 -12.128 20.168 1.00 95.62 210 ALA A CA 1
ATOM 1569 C C . ALA A 1 210 ? 7.810 -11.389 21.328 1.00 95.62 210 ALA A C 1
ATOM 1571 O O . ALA A 1 210 ? 8.342 -11.328 22.440 1.00 95.62 210 ALA A O 1
ATOM 1572 N N . GLU A 1 211 ? 6.614 -10.866 21.083 1.00 95.94 211 GLU A N 1
ATOM 1573 C CA . GLU A 1 211 ? 5.849 -10.079 22.043 1.00 95.94 211 GLU A CA 1
ATOM 1574 C C . GLU A 1 211 ? 4.359 -10.401 21.922 1.00 95.94 211 GLU A C 1
ATOM 1576 O O . GLU A 1 211 ? 3.740 -10.210 20.882 1.00 95.94 211 GLU A O 1
ATOM 1581 N N . SER A 1 212 ? 3.749 -10.853 23.017 1.00 93.50 212 SER A N 1
ATOM 1582 C CA . SER A 1 212 ? 2.331 -11.243 23.023 1.00 93.50 212 SER A CA 1
ATOM 1583 C C . SER A 1 212 ? 1.352 -10.064 23.097 1.00 93.50 212 SER A C 1
ATOM 1585 O O . SER A 1 212 ? 0.142 -10.274 23.009 1.00 93.50 212 SER A O 1
ATOM 1587 N N . ASN A 1 213 ? 1.861 -8.846 23.316 1.00 93.62 213 ASN A N 1
ATOM 1588 C CA . ASN A 1 213 ? 1.078 -7.634 23.552 1.00 93.62 213 ASN A CA 1
ATOM 1589 C C . ASN A 1 213 ? 1.720 -6.387 22.923 1.00 93.62 213 ASN A C 1
ATOM 1591 O O . ASN A 1 213 ? 1.701 -5.322 23.540 1.00 93.62 213 ASN A O 1
ATOM 1595 N N . LEU A 1 214 ? 2.270 -6.500 21.713 1.00 95.12 214 LEU A N 1
ATOM 1596 C CA . LEU A 1 214 ? 2.802 -5.338 21.009 1.00 95.12 214 LEU A CA 1
ATOM 1597 C C . LEU A 1 214 ? 1.652 -4.359 20.724 1.00 95.12 214 LEU A C 1
ATOM 1599 O O . LEU A 1 214 ? 0.639 -4.717 20.120 1.00 95.12 214 LEU A O 1
ATOM 1603 N N . ILE A 1 215 ? 1.789 -3.123 21.205 1.00 93.75 215 ILE A N 1
ATOM 1604 C CA . ILE A 1 215 ? 0.745 -2.097 21.109 1.00 93.75 215 ILE A CA 1
ATOM 1605 C C . ILE A 1 215 ? 1.001 -1.229 19.882 1.00 93.75 215 ILE A C 1
ATOM 1607 O O . ILE A 1 215 ? 1.997 -0.513 19.808 1.00 93.75 215 ILE A O 1
ATOM 1611 N N . VAL A 1 216 ? 0.044 -1.224 18.963 1.00 91.62 216 VAL A N 1
ATOM 1612 C CA . VAL A 1 216 ? -0.038 -0.277 17.855 1.00 91.62 216 VAL A CA 1
ATOM 1613 C C . VAL A 1 216 ? -1.062 0.794 18.220 1.00 91.62 216 VAL A C 1
ATOM 1615 O O . VAL A 1 216 ? -2.275 0.559 18.243 1.00 91.62 216 VAL A O 1
ATOM 1618 N N . GLU A 1 217 ? -0.570 1.992 18.538 1.00 89.56 217 GLU A N 1
ATOM 1619 C CA . GLU A 1 217 ? -1.431 3.138 18.831 1.00 89.56 217 GLU A CA 1
ATOM 1620 C C . GLU A 1 217 ? -2.112 3.639 17.550 1.00 89.56 217 GLU A C 1
ATOM 1622 O O . GLU A 1 217 ? -1.434 3.962 16.568 1.00 89.56 217 GLU A O 1
ATOM 1627 N N . LEU A 1 218 ? -3.446 3.742 17.578 1.00 87.94 218 LEU A N 1
ATOM 1628 C CA . LEU A 1 218 ? -4.238 4.328 16.496 1.00 87.94 218 LEU A CA 1
ATOM 1629 C C . LEU A 1 218 ? -4.320 5.858 16.659 1.00 87.94 218 LEU A C 1
ATOM 1631 O O . LEU A 1 218 ? -4.556 6.389 17.750 1.00 87.94 218 LEU A O 1
ATOM 1635 N N . LEU A 1 219 ? -4.150 6.588 15.557 1.00 83.50 219 LEU A N 1
ATOM 1636 C CA . LEU A 1 219 ? -4.226 8.050 15.494 1.00 83.50 219 LEU A CA 1
ATOM 1637 C C . LEU A 1 219 ? -5.596 8.586 15.937 1.00 83.50 219 LEU A C 1
ATOM 1639 O O . LEU A 1 219 ? -6.632 8.272 15.355 1.00 83.50 219 LEU A O 1
ATOM 1643 N N . LYS A 1 220 ? -5.603 9.481 16.929 1.00 82.44 220 LYS A N 1
ATOM 1644 C CA . LYS A 1 220 ? -6.817 10.166 17.418 1.00 82.44 220 LYS A CA 1
ATOM 1645 C C . LYS A 1 220 ? -7.426 11.072 16.348 1.00 82.44 220 LYS A C 1
ATOM 1647 O O . LYS A 1 220 ? -6.697 11.596 15.513 1.00 82.44 220 LYS A O 1
ATOM 1652 N N . LYS A 1 221 ? -8.733 11.357 16.442 1.00 80.19 221 LYS A N 1
ATOM 1653 C CA . LYS A 1 221 ? -9.490 12.212 15.495 1.00 80.19 221 LYS A CA 1
ATOM 1654 C C . LYS A 1 221 ? -9.591 11.655 14.067 1.00 80.19 221 LYS A C 1
ATOM 1656 O O . LYS A 1 221 ? -9.913 12.402 13.149 1.00 80.19 221 LYS A O 1
ATOM 1661 N N . HIS A 1 222 ? -9.338 10.362 13.906 1.00 84.38 222 HIS A N 1
ATOM 1662 C CA . HIS A 1 222 ? -9.543 9.641 12.658 1.00 84.38 222 HIS A CA 1
ATOM 1663 C C . HIS A 1 222 ? -10.739 8.702 12.820 1.00 84.38 222 HIS A C 1
ATOM 1665 O O . HIS A 1 222 ? -11.058 8.253 13.930 1.00 84.38 222 HIS A O 1
ATOM 1671 N N . VAL A 1 223 ? -11.408 8.432 11.707 1.00 86.06 223 VAL A N 1
ATOM 1672 C CA . VAL A 1 223 ? -12.437 7.401 11.593 1.00 86.06 223 VAL A CA 1
ATOM 1673 C C . VAL A 1 223 ? -11.828 6.247 10.808 1.00 86.06 223 VAL A C 1
ATOM 1675 O O . VAL A 1 223 ? -11.435 6.440 9.666 1.00 86.06 223 VAL A O 1
ATOM 1678 N N . TYR A 1 224 ? -11.704 5.069 11.409 1.00 88.25 224 TYR A N 1
ATOM 1679 C CA . TYR A 1 224 ? -11.042 3.927 10.780 1.00 88.25 224 TYR A CA 1
ATOM 1680 C C . TYR A 1 224 ? -12.040 3.089 9.988 1.00 88.25 224 TYR A C 1
ATOM 1682 O O . TYR A 1 224 ? -13.037 2.617 10.543 1.00 88.25 224 TYR A O 1
ATOM 1690 N N . SER A 1 225 ? -11.731 2.856 8.711 1.00 87.75 225 SER A N 1
ATOM 1691 C CA . SER A 1 225 ? -12.403 1.837 7.904 1.00 87.75 225 SER A CA 1
ATOM 1692 C C . SER A 1 225 ? -11.819 0.463 8.202 1.00 87.75 225 SER A C 1
ATOM 1694 O O . SER A 1 225 ? -12.539 -0.498 8.484 1.00 87.75 225 SER A O 1
ATOM 1696 N N . ARG A 1 226 ? -10.487 0.377 8.139 1.00 91.94 226 ARG A N 1
ATOM 1697 C CA . ARG A 1 226 ? -9.724 -0.858 8.304 1.00 91.94 226 ARG A CA 1
ATOM 1698 C C . ARG A 1 226 ? -8.271 -0.566 8.656 1.00 91.94 226 ARG A C 1
ATOM 1700 O O . ARG A 1 226 ? -7.777 0.545 8.471 1.00 91.94 226 ARG A O 1
ATOM 1707 N N . VAL A 1 227 ? -7.586 -1.603 9.108 1.00 94.50 227 VAL A N 1
ATOM 1708 C CA . VAL A 1 227 ? -6.129 -1.658 9.205 1.00 94.50 227 VAL A CA 1
ATOM 1709 C C . VAL A 1 227 ? -5.665 -2.873 8.420 1.00 94.50 227 VAL A C 1
ATOM 1711 O O . VAL A 1 227 ? -6.181 -3.974 8.608 1.00 94.50 227 VAL A O 1
ATOM 1714 N N . MET A 1 228 ? -4.705 -2.674 7.525 1.00 95.25 228 MET A N 1
ATOM 1715 C CA . MET A 1 228 ? -4.052 -3.761 6.807 1.00 95.25 228 MET A CA 1
ATOM 1716 C C . MET A 1 228 ? -2.648 -3.962 7.373 1.00 95.25 228 MET A C 1
ATOM 1718 O O . MET A 1 228 ? -1.949 -2.994 7.665 1.00 95.25 228 MET A O 1
ATOM 1722 N N . LEU A 1 229 ? -2.244 -5.212 7.545 1.00 96.00 229 LEU A N 1
ATOM 1723 C CA . LEU A 1 229 ? -0.961 -5.593 8.116 1.00 96.00 229 LEU A CA 1
ATOM 1724 C C . LEU A 1 229 ? -0.189 -6.447 7.114 1.00 96.00 229 LEU A C 1
ATOM 1726 O O . LEU A 1 229 ? -0.758 -7.394 6.570 1.00 96.00 229 LEU A O 1
ATOM 1730 N N . TRP A 1 230 ? 1.094 -6.144 6.916 1.00 95.56 230 TRP A N 1
ATOM 1731 C CA . TRP A 1 230 ? 2.027 -7.002 6.186 1.00 95.56 230 TRP A CA 1
ATOM 1732 C C . TRP A 1 230 ? 3.134 -7.462 7.116 1.00 95.56 230 TRP A C 1
ATOM 1734 O O . TRP A 1 230 ? 3.754 -6.646 7.796 1.00 95.56 230 TRP A O 1
ATOM 1744 N N . THR A 1 231 ? 3.405 -8.757 7.118 1.00 95.88 231 THR A N 1
ATOM 1745 C CA . THR A 1 231 ? 4.474 -9.366 7.900 1.00 95.88 231 THR A CA 1
ATOM 1746 C C . THR A 1 231 ? 5.584 -9.853 6.988 1.00 95.88 231 THR A C 1
ATOM 1748 O O . THR A 1 231 ? 5.382 -10.765 6.186 1.00 95.88 231 THR A O 1
ATOM 1751 N N . ILE A 1 232 ? 6.760 -9.244 7.129 1.00 94.19 232 ILE A N 1
ATOM 1752 C CA . ILE A 1 232 ? 7.954 -9.560 6.345 1.00 94.19 232 ILE A CA 1
ATOM 1753 C C . ILE A 1 232 ? 9.037 -10.082 7.286 1.00 94.19 232 ILE A C 1
ATOM 1755 O O . ILE A 1 232 ? 9.290 -9.475 8.321 1.00 94.19 232 ILE A O 1
ATOM 1759 N N . SER A 1 233 ? 9.671 -11.190 6.918 1.00 94.31 233 SER A N 1
ATOM 1760 C CA . SER A 1 233 ? 10.809 -11.791 7.609 1.00 94.31 233 SER A CA 1
ATOM 1761 C C . SER A 1 233 ? 11.893 -12.072 6.584 1.00 94.31 233 SER A C 1
ATOM 1763 O O . SER A 1 233 ? 11.627 -12.762 5.601 1.00 94.31 233 SER A O 1
ATOM 1765 N N . ASP A 1 234 ? 13.084 -11.505 6.781 1.00 90.00 234 ASP A N 1
ATOM 1766 C CA . ASP A 1 234 ? 14.246 -11.739 5.911 1.00 90.00 234 ASP A CA 1
ATOM 1767 C C . ASP A 1 234 ? 13.911 -11.544 4.421 1.00 90.00 234 ASP A C 1
ATOM 1769 O O . ASP A 1 234 ? 14.162 -12.402 3.579 1.00 90.00 234 ASP A O 1
ATOM 1773 N N . ALA A 1 235 ? 13.290 -10.393 4.135 1.00 84.88 235 ALA A N 1
ATOM 1774 C CA . ALA A 1 235 ? 12.786 -9.961 2.828 1.00 84.88 235 ALA A CA 1
ATOM 1775 C C . ALA A 1 235 ? 11.611 -10.772 2.242 1.00 84.88 235 ALA A C 1
ATOM 1777 O O . ALA A 1 235 ? 11.098 -10.402 1.196 1.00 84.88 235 ALA A O 1
ATOM 1778 N N . ALA A 1 236 ? 11.086 -11.797 2.920 1.00 87.75 236 ALA A N 1
ATOM 1779 C CA . ALA A 1 236 ? 9.935 -12.570 2.444 1.00 87.75 236 ALA A CA 1
ATOM 1780 C C . ALA A 1 236 ? 8.648 -12.260 3.224 1.00 87.75 236 ALA A C 1
ATOM 1782 O O . ALA A 1 236 ? 8.671 -12.100 4.443 1.00 87.75 236 ALA A O 1
ATOM 1783 N N . LEU A 1 237 ? 7.493 -12.247 2.548 1.00 90.62 237 LEU A N 1
ATOM 1784 C CA . LEU A 1 237 ? 6.201 -12.271 3.239 1.00 90.62 237 LEU A CA 1
ATOM 1785 C C . LEU A 1 237 ? 6.028 -13.612 3.951 1.00 90.62 237 LEU A C 1
ATOM 1787 O O . LEU A 1 237 ? 6.171 -14.668 3.331 1.00 90.62 237 LEU A O 1
ATOM 1791 N N . VAL A 1 238 ? 5.679 -13.571 5.236 1.00 93.00 238 VAL A N 1
ATOM 1792 C CA . VAL A 1 238 ? 5.542 -14.778 6.060 1.00 93.00 238 VAL A CA 1
ATOM 1793 C C . VAL A 1 238 ? 4.298 -14.745 6.930 1.00 93.00 238 VAL A C 1
ATOM 1795 O O . VAL A 1 238 ? 3.929 -13.706 7.466 1.00 93.00 238 VAL A O 1
ATOM 1798 N N . ASP A 1 239 ? 3.688 -15.906 7.154 1.00 94.06 239 ASP A N 1
ATOM 1799 C CA . ASP A 1 239 ? 2.555 -16.043 8.077 1.00 94.06 239 ASP A CA 1
ATOM 1800 C C . ASP A 1 239 ? 2.986 -16.237 9.541 1.00 94.06 239 ASP A C 1
ATOM 1802 O O . ASP A 1 239 ? 2.164 -16.226 10.453 1.00 94.06 239 ASP A O 1
ATOM 1806 N N . THR A 1 240 ? 4.280 -16.433 9.788 1.00 95.19 240 THR A N 1
ATOM 1807 C CA . THR A 1 240 ? 4.827 -16.853 11.086 1.00 95.19 240 THR A CA 1
ATOM 1808 C C . THR A 1 240 ? 5.043 -15.719 12.081 1.00 95.19 240 THR A C 1
ATOM 1810 O O . THR A 1 240 ? 5.286 -16.017 13.243 1.00 95.19 240 THR A O 1
ATOM 1813 N N . ILE A 1 241 ? 4.957 -14.450 11.664 1.00 96.25 241 ILE A N 1
ATOM 1814 C CA . ILE A 1 241 ? 5.120 -13.303 12.570 1.00 96.25 241 ILE A CA 1
ATOM 1815 C C . ILE A 1 241 ? 3.836 -13.027 13.349 1.00 96.25 241 ILE A C 1
ATOM 1817 O O . ILE A 1 241 ? 3.915 -12.811 14.544 1.00 96.25 241 ILE A O 1
ATOM 1821 N N . LEU A 1 242 ? 2.658 -13.002 12.724 1.00 96.31 242 LEU A N 1
ATOM 1822 C CA . LEU A 1 242 ? 1.425 -12.605 13.413 1.00 96.31 242 LEU A CA 1
ATOM 1823 C C . LEU A 1 242 ? 0.677 -13.827 13.958 1.00 96.31 242 LEU A C 1
ATOM 1825 O O . LEU A 1 242 ? 0.296 -14.700 13.188 1.00 96.31 242 LEU A O 1
ATOM 1829 N N . ASN A 1 243 ? 0.378 -13.852 15.257 1.00 96.25 243 ASN A N 1
ATOM 1830 C CA . ASN A 1 243 ? -0.421 -14.917 15.874 1.00 96.25 243 ASN A CA 1
ATOM 1831 C C . ASN A 1 243 ? -1.889 -14.504 16.051 1.00 96.25 243 ASN A C 1
ATOM 1833 O O . ASN A 1 243 ? -2.796 -15.220 15.630 1.00 96.25 243 ASN A O 1
ATOM 1837 N N . LYS A 1 244 ? -2.133 -13.328 16.642 1.00 95.75 244 LYS A N 1
ATOM 1838 C CA . LYS A 1 244 ? -3.479 -12.790 16.891 1.00 95.75 244 LYS A CA 1
ATOM 1839 C C . LYS A 1 244 ? -3.503 -11.266 16.863 1.00 95.75 244 LYS A C 1
ATOM 1841 O O . LYS A 1 244 ? -2.501 -10.611 17.150 1.00 95.75 244 LYS A O 1
ATOM 1846 N N . ILE A 1 245 ? -4.677 -10.707 16.580 1.00 96.12 245 ILE A N 1
ATOM 1847 C CA . ILE A 1 245 ? -4.955 -9.267 16.636 1.00 96.12 245 ILE A CA 1
ATOM 1848 C C . ILE A 1 245 ? -6.107 -9.035 17.605 1.00 96.12 245 ILE A C 1
ATOM 1850 O O . ILE A 1 245 ? -7.105 -9.753 17.588 1.00 96.12 245 ILE A O 1
ATOM 1854 N N . SER A 1 246 ? -5.984 -8.018 18.451 1.00 94.75 246 SER A N 1
ATOM 1855 C CA . SER A 1 246 ? -7.046 -7.578 19.348 1.00 94.75 246 SER A CA 1
ATOM 1856 C C . SER A 1 246 ? -7.256 -6.073 19.279 1.00 94.75 246 SER A C 1
ATOM 1858 O O . SER A 1 246 ? -6.303 -5.310 19.176 1.00 94.75 246 SER A O 1
ATOM 1860 N N . VAL A 1 247 ? -8.506 -5.634 19.396 1.00 92.38 247 VAL A N 1
ATOM 1861 C CA . VAL A 1 247 ? -8.858 -4.217 19.538 1.00 92.38 247 VAL A CA 1
ATOM 1862 C C . VAL A 1 247 ? -9.151 -3.946 21.005 1.00 92.38 247 VAL A C 1
ATOM 1864 O O . VAL A 1 247 ? -10.018 -4.590 21.600 1.00 92.38 247 VAL A O 1
ATOM 1867 N N . ARG A 1 248 ? -8.437 -2.988 21.595 1.00 91.69 248 ARG A N 1
ATOM 1868 C CA . ARG A 1 248 ? -8.553 -2.612 23.006 1.00 91.69 248 ARG A CA 1
ATOM 1869 C C . ARG A 1 248 ? -9.003 -1.160 23.152 1.00 91.69 248 ARG A C 1
ATOM 1871 O O . ARG A 1 248 ? -8.513 -0.282 22.448 1.00 91.69 248 ARG A O 1
ATOM 1878 N N . ILE A 1 249 ? -9.907 -0.911 24.102 1.00 88.12 249 ILE A N 1
ATOM 1879 C CA . ILE A 1 249 ? -10.301 0.429 24.560 1.00 88.12 249 ILE A CA 1
ATOM 1880 C C . ILE A 1 249 ? -9.982 0.533 26.049 1.00 88.12 249 ILE A C 1
ATOM 1882 O O . ILE A 1 249 ? -10.639 -0.094 26.885 1.00 88.12 249 ILE A O 1
ATOM 1886 N N . GLY A 1 250 ? -8.971 1.328 26.402 1.00 84.88 250 GLY A N 1
ATOM 1887 C CA . GLY A 1 250 ? -8.480 1.391 27.781 1.00 84.88 250 GLY A CA 1
ATOM 1888 C C . GLY A 1 250 ? -8.018 0.012 28.264 1.00 84.88 250 GLY A C 1
ATOM 1889 O O . GLY A 1 250 ? -7.081 -0.550 27.711 1.00 84.88 250 GLY A O 1
ATOM 1890 N N . ASN A 1 251 ? -8.698 -0.554 29.264 1.00 85.56 251 ASN A N 1
ATOM 1891 C CA . ASN A 1 251 ? -8.375 -1.884 29.802 1.00 85.56 251 ASN A CA 1
ATOM 1892 C C . ASN A 1 251 ? -9.268 -3.007 29.245 1.00 85.56 251 ASN A C 1
ATOM 1894 O O . ASN A 1 251 ? -9.096 -4.164 29.624 1.00 85.56 251 ASN A O 1
ATOM 1898 N N . THR A 1 252 ? -10.226 -2.682 28.375 1.00 88.38 252 THR A N 1
ATOM 1899 C CA . THR A 1 252 ? -11.208 -3.642 27.862 1.00 88.38 252 THR A CA 1
ATOM 1900 C C . THR A 1 252 ? -10.828 -4.086 26.457 1.00 88.38 252 THR A C 1
ATOM 1902 O O . THR A 1 252 ? -10.695 -3.259 25.555 1.00 88.38 252 THR A O 1
ATOM 1905 N N . ILE A 1 253 ? -10.682 -5.396 26.258 1.00 91.31 253 ILE A N 1
ATOM 1906 C CA . ILE A 1 253 ? -10.549 -5.996 24.927 1.00 91.31 253 ILE A CA 1
ATOM 1907 C C . ILE A 1 253 ? -11.950 -6.120 24.328 1.00 91.31 253 ILE A C 1
ATOM 1909 O O . ILE A 1 253 ? -12.832 -6.731 24.926 1.00 91.31 253 ILE A O 1
ATOM 1913 N N . MET A 1 254 ? -12.151 -5.509 23.165 1.00 89.31 254 MET A N 1
ATOM 1914 C CA . MET A 1 254 ? -13.436 -5.472 22.464 1.00 89.31 254 MET A CA 1
ATOM 1915 C C . MET A 1 254 ? -13.604 -6.666 21.532 1.00 89.31 254 MET A C 1
ATOM 1917 O O . MET A 1 254 ? -14.682 -7.243 21.440 1.00 89.31 254 MET A O 1
ATOM 1921 N N . GLN A 1 255 ? -12.529 -7.021 20.835 1.00 91.69 255 GLN A N 1
ATOM 1922 C CA . GLN A 1 255 ? -12.507 -8.100 19.863 1.00 91.69 255 GLN A CA 1
ATOM 1923 C C . GLN A 1 255 ? -11.104 -8.687 19.819 1.00 91.69 255 GLN A C 1
ATOM 1925 O O . GLN A 1 255 ? -10.127 -7.942 19.870 1.00 91.69 255 GLN A O 1
ATOM 1930 N N . THR A 1 256 ? -11.028 -10.005 19.687 1.00 95.06 256 THR A N 1
ATOM 1931 C CA . THR A 1 256 ? -9.800 -10.743 19.403 1.00 95.06 256 THR A CA 1
ATOM 1932 C C . THR A 1 256 ? -10.082 -11.676 18.242 1.00 95.06 256 THR A C 1
ATOM 1934 O O . THR A 1 256 ? -11.116 -12.344 18.228 1.00 95.06 256 THR A O 1
ATOM 1937 N N . ILE A 1 257 ? -9.170 -11.715 17.280 1.00 96.00 257 ILE A N 1
ATOM 1938 C CA . ILE A 1 257 ? -9.209 -12.644 16.162 1.00 96.00 257 ILE A CA 1
ATOM 1939 C C . ILE A 1 257 ? -7.837 -13.296 15.996 1.00 96.00 257 ILE A C 1
ATOM 1941 O O . ILE A 1 257 ? -6.801 -12.627 16.004 1.00 96.00 257 ILE A O 1
ATOM 1945 N N . GLU A 1 258 ? -7.842 -14.618 15.882 1.00 96.19 258 GLU A N 1
ATOM 1946 C CA . GLU A 1 258 ? -6.652 -15.403 15.561 1.00 96.19 258 GLU A CA 1
ATOM 1947 C C . GLU A 1 258 ? -6.289 -15.211 14.085 1.00 96.19 258 GLU A C 1
ATOM 1949 O O . GLU A 1 258 ? -7.177 -15.058 13.238 1.00 96.19 258 GLU A O 1
ATOM 1954 N N . ARG A 1 259 ? -4.991 -15.268 13.767 1.00 94.06 259 ARG A N 1
ATOM 1955 C CA . ARG A 1 259 ? -4.464 -15.085 12.405 1.00 94.06 259 ARG A CA 1
ATOM 1956 C C . ARG A 1 259 ? -5.223 -15.919 11.371 1.00 94.06 259 ARG A C 1
ATOM 1958 O O . ARG A 1 259 ? -5.670 -15.388 10.357 1.00 94.06 259 ARG A O 1
ATOM 1965 N N . ASP A 1 260 ? -5.382 -17.213 11.639 1.00 93.06 260 ASP A N 1
ATOM 1966 C CA . ASP A 1 260 ? -5.968 -18.159 10.682 1.00 93.06 260 ASP A CA 1
ATOM 1967 C C . ASP A 1 260 ? -7.427 -17.827 10.366 1.00 93.06 260 ASP A C 1
ATOM 1969 O O . ASP A 1 260 ? -7.852 -17.900 9.214 1.00 93.06 260 ASP A O 1
ATOM 1973 N N . MET A 1 261 ? -8.191 -17.407 11.378 1.00 94.00 261 MET A N 1
ATOM 1974 C CA . MET A 1 261 ? -9.580 -16.996 11.178 1.00 94.00 261 MET A CA 1
ATOM 1975 C C . MET A 1 261 ? -9.656 -15.706 10.366 1.00 94.00 261 MET A C 1
ATOM 1977 O O . MET A 1 261 ? -10.473 -15.613 9.452 1.00 94.00 261 MET A O 1
ATOM 1981 N N . LEU A 1 262 ? -8.765 -14.747 10.632 1.00 93.12 262 LEU A N 1
ATOM 1982 C CA . LEU A 1 262 ? -8.720 -13.503 9.871 1.00 93.12 262 LEU A CA 1
ATOM 1983 C C . LEU A 1 262 ? -8.400 -13.743 8.390 1.00 93.12 262 LEU A C 1
ATOM 1985 O O . LEU A 1 262 ? -9.040 -13.155 7.520 1.00 93.12 262 LEU A O 1
ATOM 1989 N N . GLN A 1 263 ? -7.457 -14.637 8.083 1.00 91.44 263 GLN A N 1
ATOM 1990 C CA . GLN A 1 263 ? -7.150 -14.994 6.695 1.00 91.44 263 GLN A CA 1
ATOM 1991 C C . GLN A 1 263 ? -8.351 -15.629 5.991 1.00 91.44 263 GLN A C 1
ATOM 1993 O O . GLN A 1 263 ? -8.666 -15.254 4.860 1.00 91.44 263 GLN A O 1
ATOM 1998 N N . VAL A 1 264 ? -9.061 -16.540 6.663 1.00 91.38 264 VAL A N 1
ATOM 1999 C CA . VAL A 1 264 ? -10.278 -17.159 6.119 1.00 91.38 264 VAL A CA 1
ATOM 2000 C C . VAL A 1 264 ? -11.360 -16.104 5.860 1.00 91.38 264 VAL A C 1
ATOM 2002 O O . VAL A 1 264 ? -11.955 -16.087 4.781 1.00 91.38 264 VAL A O 1
ATOM 2005 N N . GLU A 1 265 ? -11.581 -15.173 6.791 1.00 91.56 265 GLU A N 1
ATOM 2006 C CA . GLU A 1 265 ? -12.507 -14.051 6.594 1.00 91.56 265 GLU A CA 1
ATOM 2007 C C . GLU A 1 265 ? -12.100 -13.168 5.410 1.00 91.56 265 GLU A C 1
ATOM 2009 O O . GLU A 1 265 ? -12.941 -12.816 4.579 1.00 91.56 265 GLU A O 1
ATOM 2014 N N . ASN A 1 266 ? -10.812 -12.844 5.280 1.00 91.25 266 ASN A N 1
ATOM 2015 C CA . ASN A 1 266 ? -10.292 -12.044 4.173 1.00 91.25 266 ASN A CA 1
ATOM 2016 C C . ASN A 1 266 ? -10.478 -12.746 2.823 1.00 91.25 266 ASN A C 1
ATOM 2018 O O . ASN A 1 266 ? -10.887 -12.102 1.855 1.00 91.25 266 ASN A O 1
ATOM 2022 N N . MET A 1 267 ? -10.253 -14.060 2.753 1.00 88.38 267 MET A N 1
ATOM 2023 C CA . MET A 1 267 ? -10.499 -14.842 1.540 1.00 88.38 267 MET A CA 1
ATOM 2024 C C . MET A 1 267 ? -11.964 -14.794 1.118 1.00 88.38 267 MET A C 1
ATOM 2026 O O . MET A 1 267 ? -12.256 -14.528 -0.051 1.00 88.38 267 MET A O 1
ATOM 2030 N N . MET A 1 268 ? -12.879 -15.015 2.066 1.00 88.06 268 MET A N 1
ATOM 2031 C CA . MET A 1 268 ? -14.317 -14.985 1.798 1.00 88.06 268 MET A CA 1
ATOM 2032 C C . MET A 1 268 ? -14.783 -13.589 1.376 1.00 88.06 268 MET A C 1
ATOM 2034 O O . MET A 1 268 ? -15.573 -13.453 0.443 1.00 88.06 268 MET A O 1
ATOM 2038 N N . ARG A 1 269 ? -14.287 -12.545 2.044 1.00 87.69 269 ARG A N 1
ATOM 2039 C CA . ARG A 1 269 ? -14.738 -11.164 1.843 1.00 87.69 269 ARG A CA 1
ATOM 2040 C C . ARG A 1 269 ? -14.194 -10.527 0.566 1.00 87.69 269 ARG A C 1
ATOM 2042 O O . ARG A 1 269 ? -14.922 -9.786 -0.095 1.00 87.69 269 ARG A O 1
ATOM 2049 N N . TYR A 1 270 ? -12.938 -10.805 0.221 1.00 87.00 270 TYR A N 1
ATOM 2050 C CA . TYR A 1 270 ? -12.244 -10.170 -0.903 1.00 87.00 270 TYR A CA 1
ATOM 2051 C C . TYR A 1 270 ? -12.086 -11.083 -2.124 1.00 87.00 270 TYR A C 1
ATOM 2053 O O . TYR A 1 270 ? -11.421 -10.695 -3.081 1.00 87.00 270 TYR A O 1
ATOM 2061 N N . ALA A 1 271 ? -12.725 -12.262 -2.112 1.00 75.44 271 ALA A N 1
ATOM 2062 C CA . ALA A 1 271 ? -12.670 -13.258 -3.185 1.00 75.44 271 ALA A CA 1
ATOM 2063 C C . ALA A 1 271 ? -11.224 -13.593 -3.593 1.00 75.44 271 ALA A C 1
ATOM 2065 O O . ALA A 1 271 ? -10.861 -13.619 -4.771 1.00 75.44 271 ALA A O 1
ATOM 2066 N N . LEU A 1 272 ? -10.372 -13.811 -2.590 1.00 70.8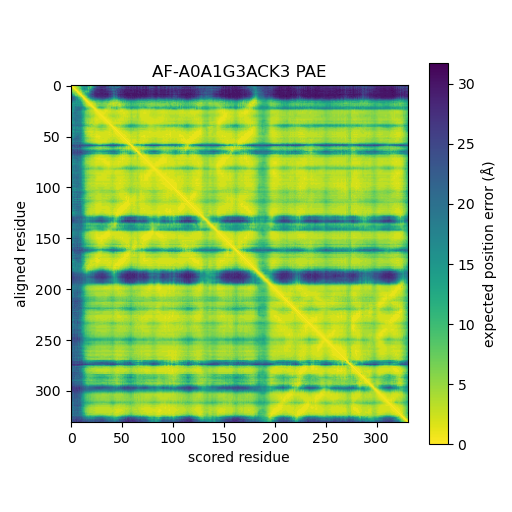8 272 LEU A N 1
ATOM 2067 C CA . LEU A 1 272 ? -8.949 -14.050 -2.800 1.00 70.88 272 LEU A CA 1
ATOM 2068 C C . LEU A 1 272 ? -8.735 -15.498 -3.226 1.00 70.88 272 LEU A C 1
ATOM 2070 O O . LEU A 1 272 ? -9.140 -16.424 -2.529 1.00 70.88 272 LEU A O 1
ATOM 2074 N N . SER A 1 273 ? -8.080 -15.696 -4.371 1.00 63.50 273 SER A N 1
ATOM 2075 C CA . SER A 1 273 ? -7.854 -17.020 -4.964 1.00 63.50 273 SER A CA 1
ATOM 2076 C C . SER A 1 273 ? -6.898 -17.917 -4.156 1.00 63.50 273 SER A C 1
ATOM 2078 O O . SER A 1 273 ? -6.778 -19.096 -4.474 1.00 63.50 273 SER A O 1
ATOM 2080 N N . ALA A 1 274 ? -6.240 -17.380 -3.120 1.00 65.12 274 ALA A N 1
ATOM 2081 C CA . ALA A 1 274 ? -5.447 -18.086 -2.108 1.00 65.12 274 ALA A CA 1
ATOM 2082 C C . ALA A 1 274 ? -5.240 -17.181 -0.872 1.00 65.12 274 ALA A C 1
ATOM 2084 O O . ALA A 1 274 ? -5.358 -15.956 -1.002 1.00 65.12 274 ALA A O 1
ATOM 2085 N N . CYS A 1 275 ? -4.899 -17.757 0.295 1.00 64.31 275 CYS A N 1
ATOM 2086 C CA . CYS A 1 275 ? -4.415 -16.984 1.448 1.00 64.31 275 CYS A CA 1
ATOM 2087 C C . CYS A 1 275 ? -3.255 -16.096 0.990 1.00 64.31 275 CYS A C 1
ATOM 2089 O O . CYS A 1 275 ? -2.271 -16.592 0.441 1.00 64.31 275 CYS A O 1
ATOM 2091 N N . TRP A 1 276 ? -3.369 -14.782 1.178 1.00 82.94 276 TRP A N 1
ATOM 2092 C CA . TRP A 1 276 ? -2.230 -13.901 0.976 1.00 82.94 276 TRP A CA 1
ATOM 2093 C C . TRP A 1 276 ? -1.263 -14.102 2.131 1.00 82.94 276 TRP A C 1
ATOM 2095 O O . TRP A 1 276 ? -1.495 -13.600 3.229 1.00 82.94 276 TRP A O 1
ATOM 2105 N N . THR A 1 277 ? -0.196 -14.851 1.867 1.00 90.00 277 THR A N 1
ATOM 2106 C CA . THR A 1 277 ? 0.883 -15.048 2.830 1.00 90.00 277 THR A CA 1
ATOM 2107 C C . THR A 1 277 ? 1.353 -13.701 3.355 1.00 90.00 277 THR A C 1
ATOM 2109 O O . THR A 1 277 ? 1.659 -12.795 2.580 1.00 90.00 277 THR A O 1
ATOM 2112 N N . GLY A 1 278 ? 1.363 -13.577 4.674 1.00 91.25 278 GLY A N 1
ATOM 2113 C CA . GLY A 1 278 ? 1.812 -12.409 5.402 1.00 91.25 278 GLY A CA 1
ATOM 2114 C C . GLY A 1 278 ? 0.981 -11.149 5.190 1.00 91.25 278 GLY A C 1
ATOM 2115 O O . GLY A 1 278 ? 1.495 -10.077 5.476 1.00 91.25 278 GLY A O 1
ATOM 2116 N N . VAL A 1 279 ? -0.260 -11.229 4.691 1.00 93.38 279 VAL A N 1
ATOM 2117 C CA . VAL A 1 279 ? -1.149 -10.062 4.546 1.00 93.38 279 VAL A CA 1
ATOM 2118 C C . VAL A 1 279 ? -2.460 -10.291 5.284 1.00 93.38 279 VAL A C 1
ATOM 2120 O O . VAL A 1 279 ? -3.150 -11.284 5.054 1.00 93.38 279 VAL A O 1
ATOM 2123 N N . TYR A 1 280 ? -2.838 -9.331 6.124 1.00 94.50 280 TYR A N 1
ATOM 2124 C CA . TYR A 1 280 ? -4.035 -9.402 6.957 1.00 94.50 280 TYR A CA 1
ATOM 2125 C C . TYR A 1 280 ? -4.827 -8.105 6.875 1.00 94.50 280 TYR A C 1
ATOM 2127 O O . TYR A 1 280 ? -4.255 -7.021 6.891 1.00 94.50 280 TYR A O 1
ATOM 2135 N N . VAL A 1 281 ? -6.150 -8.203 6.810 1.00 94.31 281 VAL A N 1
ATOM 2136 C CA . VAL A 1 281 ? -7.055 -7.056 6.702 1.00 94.31 281 VAL A CA 1
ATOM 2137 C C . VAL A 1 281 ? -8.047 -7.108 7.843 1.00 94.31 281 VAL A C 1
ATOM 2139 O O . VAL A 1 281 ? -8.973 -7.913 7.827 1.00 94.31 281 VAL A O 1
ATOM 2142 N N . PHE A 1 282 ? -7.867 -6.232 8.822 1.00 94.19 282 PHE A N 1
ATOM 2143 C CA . PHE A 1 282 ? -8.800 -6.064 9.922 1.00 94.19 282 PHE A CA 1
ATOM 2144 C C . PHE A 1 282 ? -9.774 -4.931 9.591 1.00 94.19 282 PHE A C 1
ATOM 2146 O O . PHE A 1 282 ? -9.427 -3.751 9.662 1.00 94.19 282 PHE A O 1
ATOM 2153 N N . ASP A 1 283 ? -10.993 -5.282 9.190 1.00 91.62 283 ASP A N 1
ATOM 2154 C CA . ASP A 1 283 ? -12.045 -4.314 8.888 1.00 91.62 283 ASP A CA 1
ATOM 2155 C C . ASP A 1 283 ? -12.851 -3.953 10.141 1.00 91.62 283 ASP A C 1
ATOM 2157 O O . ASP A 1 283 ? -13.388 -4.831 10.811 1.00 91.62 283 ASP A O 1
ATOM 2161 N N . PHE A 1 284 ? -13.017 -2.656 10.407 1.00 89.25 284 PHE A N 1
ATOM 2162 C CA . PHE A 1 284 ? -13.929 -2.175 11.452 1.00 89.25 284 PHE A CA 1
ATOM 2163 C C . PHE A 1 284 ? -15.372 -2.045 10.950 1.00 89.25 284 PHE A C 1
ATOM 2165 O O . PHE A 1 284 ? -16.308 -2.135 11.738 1.00 89.25 284 PHE A O 1
ATOM 2172 N N . ALA A 1 285 ? -15.550 -1.847 9.642 1.00 83.69 285 ALA A N 1
ATOM 2173 C CA . ALA A 1 285 ? -16.844 -1.667 8.991 1.00 83.69 285 ALA A CA 1
ATOM 2174 C C . ALA A 1 285 ? -16.944 -2.487 7.702 1.00 83.69 285 ALA A C 1
ATOM 2176 O O . ALA A 1 285 ? -15.934 -2.815 7.074 1.00 83.69 285 ALA A O 1
ATOM 2177 N N . GLU A 1 286 ? -18.162 -2.798 7.254 1.00 80.38 286 GLU A N 1
ATOM 2178 C CA . GLU A 1 286 ? -18.365 -3.249 5.872 1.00 80.38 286 GLU A CA 1
ATOM 2179 C C . GLU A 1 286 ? -18.091 -2.104 4.878 1.00 80.38 286 GLU A C 1
ATOM 2181 O O . GLU A 1 286 ? -18.350 -0.937 5.190 1.00 80.38 286 GLU A O 1
ATOM 2186 N N . PRO A 1 287 ? -17.602 -2.387 3.654 1.00 72.12 287 PRO A N 1
ATOM 2187 C CA . PRO A 1 287 ? -17.310 -1.332 2.693 1.00 72.12 287 PRO A CA 1
ATOM 2188 C C . PRO A 1 287 ? -18.598 -0.595 2.317 1.00 72.12 287 PRO A C 1
ATOM 2190 O O . PRO A 1 287 ? -19.586 -1.223 1.937 1.00 72.12 287 PRO A O 1
ATOM 2193 N N . GLY A 1 288 ? -18.571 0.731 2.433 1.00 67.44 288 GLY A N 1
ATOM 2194 C CA . GLY A 1 288 ? -19.723 1.601 2.190 1.00 67.44 288 GLY A CA 1
ATOM 2195 C C . GLY A 1 288 ? -20.688 1.762 3.361 1.00 67.44 288 GLY A C 1
ATOM 2196 O O . GLY A 1 288 ? -21.685 2.458 3.215 1.00 67.44 288 GLY A O 1
ATOM 2197 N N . ARG A 1 289 ? -20.390 1.191 4.533 1.00 76.06 289 ARG A N 1
ATOM 2198 C CA . ARG A 1 289 ? -21.134 1.455 5.771 1.00 76.06 289 ARG A CA 1
ATOM 2199 C C . ARG A 1 289 ? -20.363 2.404 6.677 1.00 76.06 289 ARG A C 1
ATOM 2201 O O . ARG A 1 289 ? -19.749 1.989 7.660 1.00 76.06 289 ARG A O 1
ATOM 2208 N N . LEU A 1 290 ? -20.374 3.691 6.326 1.00 74.38 290 LEU A N 1
ATOM 2209 C CA . LEU A 1 290 ? -19.673 4.731 7.090 1.00 74.38 290 LEU A CA 1
ATOM 2210 C C . LEU A 1 290 ? -20.139 4.784 8.552 1.00 74.38 290 LEU A C 1
ATOM 2212 O O . LEU A 1 290 ? -19.357 5.082 9.450 1.00 74.38 290 LEU A O 1
ATOM 2216 N N . GLU A 1 291 ? -21.403 4.447 8.803 1.00 75.38 291 GLU A N 1
ATOM 2217 C CA . GLU A 1 291 ? -22.014 4.417 10.129 1.00 75.38 291 GLU A CA 1
ATOM 2218 C C . GLU A 1 291 ? -21.447 3.334 11.058 1.00 75.38 291 GLU A C 1
ATOM 2220 O O . GLU A 1 291 ? -21.621 3.424 12.271 1.00 75.38 291 GLU A O 1
ATOM 2225 N N . GLN A 1 292 ? -20.781 2.316 10.505 1.00 79.25 292 GLN A N 1
ATOM 2226 C CA . GLN A 1 292 ? -20.151 1.238 11.274 1.00 79.25 292 GLN A CA 1
ATOM 2227 C C . GLN A 1 292 ? -18.675 1.507 11.572 1.00 79.25 292 GLN A C 1
ATOM 2229 O O . GLN A 1 292 ? -18.049 0.746 12.305 1.00 79.25 292 GLN A O 1
ATOM 2234 N N . MET A 1 293 ? -18.101 2.557 10.986 1.00 82.19 293 MET A N 1
ATOM 2235 C CA . MET A 1 293 ? -16.675 2.825 11.106 1.00 82.19 293 MET A CA 1
ATOM 2236 C C . MET A 1 293 ? -16.287 3.220 12.520 1.00 82.19 293 MET A C 1
ATOM 2238 O O . MET A 1 293 ? -17.044 3.848 13.266 1.00 82.19 293 MET A O 1
ATOM 2242 N N . LEU A 1 294 ? -15.053 2.879 12.877 1.00 81.31 294 LEU A N 1
ATOM 2243 C CA . LEU A 1 294 ? -14.550 3.144 14.206 1.00 81.31 294 LEU A CA 1
ATOM 2244 C C . LEU A 1 294 ? -14.155 4.622 14.337 1.00 81.31 294 LEU A C 1
ATOM 2246 O O . LEU A 1 294 ? -13.086 5.039 13.892 1.00 81.31 294 LEU A O 1
ATOM 2250 N N . ALA A 1 295 ? -15.016 5.422 14.965 1.00 80.69 295 ALA A N 1
ATOM 2251 C CA . ALA A 1 295 ? -14.782 6.845 15.186 1.00 80.69 295 ALA A CA 1
ATOM 2252 C C . ALA A 1 295 ? -14.062 7.119 16.518 1.00 80.69 295 ALA A C 1
ATOM 2254 O O . ALA A 1 295 ? -14.615 6.916 17.602 1.00 80.69 295 ALA A O 1
ATOM 2255 N N . LEU A 1 296 ? -12.845 7.667 16.452 1.00 69.12 296 LEU A N 1
ATOM 2256 C CA . LEU A 1 296 ? -12.052 8.002 17.637 1.00 69.12 296 LEU A CA 1
ATOM 2257 C C . LEU A 1 296 ? -12.348 9.425 18.126 1.00 69.12 296 LEU A C 1
ATOM 2259 O O . LEU A 1 296 ? -11.623 10.381 17.823 1.00 69.12 296 LEU A O 1
ATOM 2263 N N . THR A 1 297 ? -13.420 9.575 18.910 1.00 66.19 297 THR A N 1
ATOM 2264 C CA . THR A 1 297 ? -13.775 10.854 19.540 1.00 66.19 297 THR A CA 1
ATOM 2265 C C . THR A 1 297 ? -12.891 11.114 20.765 1.00 66.19 297 THR A C 1
ATOM 2267 O O . THR A 1 297 ? -13.104 10.558 21.832 1.00 66.19 297 THR A O 1
ATOM 2270 N N . GLY A 1 298 ? -11.863 11.953 20.591 1.00 62.84 298 GLY A N 1
ATOM 2271 C CA . GLY A 1 298 ? -11.138 12.768 21.590 1.00 62.84 298 GLY A CA 1
ATOM 2272 C C . GLY A 1 298 ? -10.595 12.143 22.891 1.00 62.84 298 GLY A C 1
ATOM 2273 O O . GLY A 1 298 ? -9.429 12.362 23.220 1.00 62.84 298 GLY A O 1
ATOM 2274 N N . THR A 1 299 ? -11.415 11.434 23.665 1.00 64.69 299 THR A N 1
ATOM 2275 C CA . THR A 1 299 ? -11.111 10.931 25.011 1.00 64.69 299 THR A CA 1
ATOM 2276 C C . THR A 1 299 ? -10.771 9.444 25.045 1.00 64.69 299 THR A C 1
ATOM 2278 O O . THR A 1 299 ? -9.963 9.039 25.879 1.00 64.69 299 THR A O 1
ATOM 2281 N N . GLN A 1 300 ? -11.328 8.632 24.144 1.00 68.94 300 GLN A N 1
ATOM 2282 C CA . GLN A 1 300 ? -11.050 7.195 24.098 1.00 68.94 300 GLN A CA 1
ATOM 2283 C C . GLN A 1 300 ? -9.790 6.908 23.274 1.00 68.94 300 GLN A C 1
ATOM 2285 O O . GLN A 1 300 ? -9.608 7.444 22.180 1.00 68.94 300 GLN A O 1
ATOM 2290 N N . ARG A 1 301 ? -8.902 6.067 23.816 1.00 76.31 301 ARG A N 1
ATOM 2291 C CA . ARG A 1 301 ? -7.750 5.520 23.092 1.00 76.31 301 ARG A CA 1
ATOM 2292 C C . ARG A 1 301 ? -8.114 4.122 22.631 1.00 76.31 301 ARG A C 1
ATOM 2294 O O . ARG A 1 301 ? -8.418 3.272 23.467 1.00 76.31 301 ARG A O 1
ATOM 2301 N N . PHE A 1 302 ? -8.111 3.935 21.321 1.00 85.50 302 PHE A N 1
ATOM 2302 C CA . PHE A 1 302 ? -8.198 2.618 20.723 1.00 85.50 302 PHE A CA 1
ATOM 2303 C C . PHE A 1 302 ? -6.792 2.176 20.362 1.00 85.50 302 PHE A C 1
ATOM 2305 O O . PHE A 1 302 ? -5.998 2.949 19.824 1.00 85.50 302 PHE A O 1
ATOM 2312 N N . GLU A 1 303 ? -6.499 0.939 20.707 1.00 91.69 303 GLU A N 1
ATOM 2313 C CA . GLU A 1 303 ? -5.194 0.331 20.536 1.00 91.69 303 GLU A CA 1
ATOM 2314 C C . GLU A 1 303 ? -5.398 -0.993 19.822 1.00 91.69 303 GLU A C 1
ATOM 2316 O O . GLU A 1 303 ? -6.275 -1.784 20.187 1.00 91.69 303 GLU A O 1
ATOM 2321 N N . LEU A 1 304 ? -4.590 -1.224 18.798 1.00 93.00 304 LEU A N 1
ATOM 2322 C CA . LEU A 1 304 ? -4.491 -2.524 18.170 1.00 93.00 304 LEU A CA 1
ATOM 2323 C C . LEU A 1 304 ? -3.371 -3.274 18.896 1.00 93.00 304 LEU A C 1
ATOM 2325 O O . LEU A 1 304 ? -2.221 -2.850 18.891 1.00 93.00 304 LEU A O 1
ATOM 2329 N N . VAL A 1 305 ? -3.723 -4.343 19.597 1.00 95.56 305 VAL A N 1
ATOM 2330 C CA . VAL A 1 305 ? -2.781 -5.188 20.331 1.00 95.56 305 VAL A CA 1
ATOM 2331 C C . VAL A 1 305 ? -2.514 -6.416 19.483 1.00 95.56 305 VAL A C 1
ATOM 2333 O O . VAL A 1 305 ? -3.435 -7.185 19.202 1.00 95.56 305 VAL A O 1
ATOM 2336 N N . VAL A 1 306 ? -1.268 -6.592 19.066 1.00 96.31 306 VAL A N 1
ATOM 2337 C CA . VAL A 1 306 ? -0.849 -7.709 18.221 1.00 96.31 306 VAL A CA 1
ATOM 2338 C C . VAL A 1 306 ? 0.066 -8.643 18.998 1.00 96.31 306 VAL A C 1
ATOM 2340 O O . VAL A 1 306 ? 0.923 -8.214 19.768 1.00 96.31 306 VAL A O 1
ATOM 2343 N N . ASP A 1 307 ? -0.155 -9.937 18.814 1.00 96.75 307 ASP A N 1
ATOM 2344 C CA . ASP A 1 307 ? 0.738 -10.985 19.292 1.00 96.75 307 ASP A CA 1
ATOM 2345 C C . ASP A 1 307 ? 1.653 -11.366 18.137 1.00 96.75 307 ASP A C 1
ATOM 2347 O O . ASP A 1 307 ? 1.175 -11.844 17.100 1.00 96.75 307 ASP A O 1
ATOM 2351 N N . VAL A 1 308 ? 2.941 -11.091 18.308 1.00 96.69 308 VAL A N 1
ATOM 2352 C CA . VAL A 1 308 ? 3.957 -11.259 17.279 1.00 96.69 308 VAL A CA 1
ATOM 2353 C C . VAL A 1 308 ? 5.041 -12.239 17.711 1.00 96.69 308 VAL A C 1
ATOM 2355 O O . VAL A 1 308 ? 5.482 -12.254 18.860 1.00 96.69 308 VAL A O 1
ATOM 2358 N N . ALA A 1 309 ? 5.510 -13.045 16.769 1.00 96.88 309 ALA A N 1
ATOM 2359 C CA . ALA A 1 309 ? 6.715 -13.848 16.872 1.00 96.88 309 ALA A CA 1
ATOM 2360 C C . ALA A 1 309 ? 7.878 -13.176 16.124 1.00 96.88 309 ALA A C 1
ATOM 2362 O O . ALA A 1 309 ? 7.674 -12.280 15.307 1.00 96.88 309 ALA A O 1
ATOM 2363 N N . HIS A 1 310 ? 9.094 -13.647 16.399 1.00 95.56 310 HIS A N 1
ATOM 2364 C CA . HIS A 1 310 ? 10.325 -13.194 15.751 1.00 95.56 310 HIS A CA 1
ATOM 2365 C C . HIS A 1 310 ? 11.069 -14.399 15.142 1.00 95.56 310 HIS A C 1
ATOM 2367 O O . HIS A 1 310 ? 12.002 -14.916 15.763 1.00 95.56 310 HIS A O 1
ATOM 2373 N N . PRO A 1 311 ? 10.563 -14.979 14.036 1.00 93.12 311 PRO A N 1
ATOM 2374 C CA . PRO A 1 311 ? 11.162 -16.155 13.408 1.00 93.12 311 PRO A CA 1
ATOM 2375 C C . PRO A 1 311 ? 12.485 -15.881 12.675 1.00 93.12 311 PRO A C 1
ATOM 2377 O O . PRO A 1 311 ? 13.282 -16.813 12.548 1.00 93.12 311 PRO A O 1
ATOM 2380 N N . GLY A 1 312 ? 12.692 -14.665 12.163 1.00 92.88 312 GLY A N 1
ATOM 2381 C CA . GLY A 1 312 ? 13.833 -14.310 11.318 1.00 92.88 312 GLY A CA 1
ATOM 2382 C C . GLY A 1 312 ? 14.817 -13.364 11.994 1.00 92.88 312 GLY A C 1
ATOM 2383 O O . GLY A 1 312 ? 14.793 -13.161 13.207 1.00 92.88 312 GLY A O 1
ATOM 2384 N N . THR A 1 313 ? 15.715 -12.784 11.198 1.00 91.88 313 THR A N 1
ATOM 2385 C CA . THR A 1 313 ? 16.690 -11.786 11.681 1.00 91.88 313 THR A CA 1
ATOM 2386 C C . THR A 1 313 ? 16.233 -10.350 11.455 1.00 91.88 313 THR A C 1
ATOM 2388 O O . THR A 1 313 ? 16.568 -9.454 12.230 1.00 91.88 313 THR A O 1
ATOM 2391 N N . THR A 1 314 ? 15.448 -10.134 10.402 1.00 92.56 314 THR A N 1
ATOM 2392 C CA . THR A 1 314 ? 14.954 -8.826 9.963 1.00 92.56 314 THR A CA 1
ATOM 2393 C C . THR A 1 314 ? 13.437 -8.841 9.829 1.00 92.56 314 THR A C 1
ATOM 2395 O O . THR A 1 314 ? 12.876 -8.729 8.739 1.00 92.56 314 THR A O 1
ATOM 2398 N N . ASP A 1 315 ? 12.764 -8.989 10.968 1.00 95.88 315 ASP A N 1
ATOM 2399 C CA . ASP A 1 315 ? 11.308 -9.072 11.006 1.00 95.88 315 ASP A CA 1
ATOM 2400 C C . ASP A 1 315 ? 10.664 -7.688 11.094 1.00 95.88 315 ASP A C 1
ATOM 2402 O O . ASP A 1 315 ? 11.037 -6.832 11.905 1.00 95.88 315 ASP A O 1
ATOM 2406 N N . LYS A 1 316 ? 9.661 -7.473 10.246 1.00 95.69 316 LYS A N 1
ATOM 2407 C CA . LYS A 1 316 ? 8.939 -6.213 10.110 1.00 95.69 316 LYS A CA 1
ATOM 2408 C C . LYS A 1 316 ? 7.441 -6.457 10.046 1.00 95.69 316 LYS A C 1
ATOM 2410 O O . LYS A 1 316 ? 6.960 -7.350 9.347 1.00 95.69 316 LYS A O 1
ATOM 2415 N N . LEU A 1 317 ? 6.706 -5.596 10.736 1.00 96.38 317 LEU A N 1
ATOM 2416 C CA . LEU A 1 317 ? 5.267 -5.449 10.617 1.00 96.38 317 LEU A CA 1
ATOM 2417 C C . LEU A 1 317 ? 4.980 -4.089 9.986 1.00 96.38 317 LEU A C 1
ATOM 2419 O O . LEU A 1 317 ? 5.202 -3.047 10.600 1.00 96.38 317 LEU A O 1
ATOM 2423 N N . TYR A 1 318 ? 4.464 -4.092 8.767 1.00 96.19 318 TYR A N 1
ATOM 2424 C CA . TYR A 1 318 ? 3.931 -2.884 8.160 1.00 96.19 318 TYR A CA 1
ATOM 2425 C C . TYR A 1 318 ? 2.450 -2.756 8.473 1.00 96.19 318 TYR A C 1
ATOM 2427 O O . TYR A 1 318 ? 1.695 -3.717 8.349 1.00 96.19 318 TYR A O 1
ATOM 2435 N N . ILE A 1 319 ? 2.040 -1.555 8.854 1.00 96.06 319 ILE A N 1
ATOM 2436 C CA . ILE A 1 319 ? 0.678 -1.217 9.248 1.00 96.06 319 ILE A CA 1
A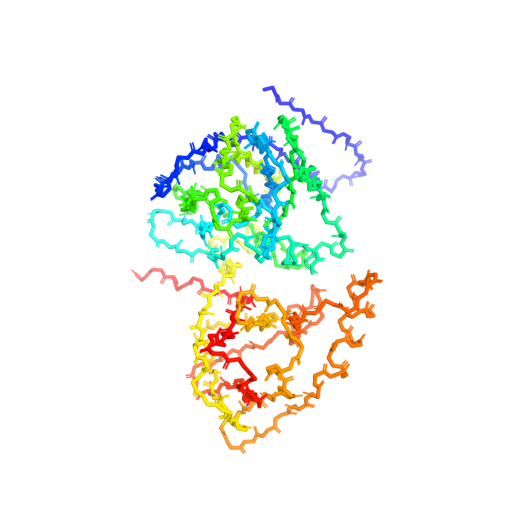TOM 2437 C C . ILE A 1 319 ? 0.190 -0.134 8.296 1.00 96.06 319 ILE A C 1
ATOM 2439 O O . ILE A 1 319 ? 0.729 0.970 8.290 1.00 96.06 319 ILE A O 1
ATOM 2443 N N . LEU A 1 320 ? -0.821 -0.441 7.494 1.00 95.81 320 LEU A N 1
ATOM 2444 C CA . LEU A 1 320 ? -1.484 0.507 6.609 1.00 95.81 320 LEU A CA 1
ATOM 2445 C C . LEU A 1 320 ? -2.842 0.867 7.206 1.00 95.81 320 LEU A C 1
ATOM 2447 O O . LEU A 1 320 ? -3.730 0.021 7.341 1.00 95.81 320 LEU A O 1
ATOM 2451 N N . GLU A 1 321 ? -2.992 2.127 7.581 1.00 94.00 321 GLU A N 1
ATOM 2452 C CA . GLU A 1 321 ? -4.202 2.662 8.191 1.00 94.00 321 GLU A CA 1
ATOM 2453 C C . GLU A 1 321 ? -5.064 3.307 7.111 1.00 94.00 321 GLU A C 1
ATOM 2455 O O . GLU A 1 321 ? -4.637 4.272 6.483 1.00 94.00 321 GLU A O 1
ATOM 2460 N N . ASP A 1 322 ? -6.266 2.774 6.901 1.00 91.56 322 ASP A N 1
ATOM 2461 C CA . ASP A 1 322 ? -7.271 3.292 5.969 1.00 91.56 322 ASP A CA 1
ATOM 2462 C C . ASP A 1 322 ? -8.326 4.037 6.797 1.00 91.56 322 ASP A C 1
ATOM 2464 O O . ASP A 1 322 ? -9.094 3.450 7.578 1.00 91.56 322 ASP A O 1
ATOM 2468 N N . THR A 1 323 ? -8.272 5.363 6.700 1.00 88.56 323 THR A N 1
ATOM 2469 C CA . THR A 1 323 ? -8.959 6.275 7.608 1.00 88.56 323 THR A CA 1
ATOM 2470 C C . THR A 1 323 ? -9.661 7.406 6.880 1.00 88.56 323 THR A C 1
ATOM 2472 O O . THR A 1 323 ? -9.363 7.750 5.739 1.00 88.56 323 THR A O 1
ATOM 2475 N N . PHE A 1 324 ? -10.572 8.050 7.597 1.00 84.31 324 PHE A N 1
ATOM 2476 C CA . PHE A 1 324 ? -11.208 9.282 7.184 1.00 84.31 324 PHE A CA 1
ATOM 2477 C C . PHE A 1 324 ? -10.936 10.381 8.198 1.00 84.31 324 PHE A C 1
ATOM 2479 O O . PHE A 1 324 ? -11.123 10.202 9.406 1.00 84.31 324 PHE A O 1
ATOM 2486 N N . ILE A 1 325 ? -10.512 11.537 7.695 1.00 79.44 325 ILE A N 1
ATOM 2487 C CA . ILE A 1 325 ? -10.251 12.725 8.505 1.00 79.44 325 ILE A CA 1
ATOM 2488 C C . ILE A 1 325 ? -11.269 13.792 8.162 1.00 79.44 325 ILE A C 1
ATOM 2490 O O . ILE A 1 325 ? -11.441 14.138 6.998 1.00 79.44 325 ILE A O 1
ATOM 2494 N N . GLN A 1 326 ? -11.875 14.399 9.1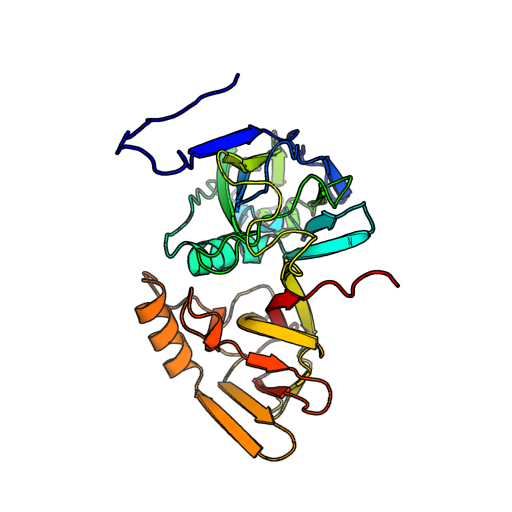76 1.00 70.75 326 GLN A N 1
ATOM 2495 C CA . GLN A 1 326 ? -12.583 15.654 8.982 1.00 70.75 326 GLN A CA 1
ATOM 2496 C C . GLN A 1 326 ? -11.569 16.815 9.029 1.00 70.75 326 GLN A C 1
ATOM 2498 O O . GLN A 1 326 ? -10.907 16.997 10.054 1.00 70.75 326 GLN A O 1
ATOM 2503 N N . PRO A 1 327 ? -11.417 17.614 7.958 1.00 61.53 327 PRO A N 1
ATOM 2504 C CA . PRO A 1 327 ? -10.622 18.824 7.958 1.00 61.53 327 PRO A CA 1
ATOM 2505 C C . PRO A 1 327 ? -11.087 19.707 9.101 1.00 61.53 327 PRO A C 1
ATOM 2507 O O . PRO A 1 327 ? -12.267 20.056 9.197 1.00 61.53 327 PRO A O 1
ATOM 2510 N N . THR A 1 328 ? -10.154 20.104 9.956 1.00 56.41 328 THR A N 1
ATOM 2511 C CA . THR A 1 328 ? -10.438 21.180 10.898 1.00 56.41 328 THR A CA 1
ATOM 2512 C C . THR A 1 328 ? -10.690 22.427 10.058 1.00 56.41 328 THR A C 1
ATOM 2514 O O . THR A 1 328 ? -9.826 22.810 9.268 1.00 56.41 328 THR A O 1
ATOM 2517 N N . LYS A 1 329 ? -11.879 23.033 10.166 1.00 49.50 329 LYS A N 1
ATOM 2518 C CA . LYS A 1 329 ? -12.164 24.312 9.503 1.00 49.50 329 LYS A CA 1
ATOM 2519 C C . LYS A 1 329 ? -11.075 25.287 9.960 1.00 49.50 329 LYS A C 1
ATOM 2521 O O . LYS A 1 329 ? -10.898 25.444 11.168 1.00 49.50 329 LYS A O 1
ATOM 2526 N N . ALA A 1 330 ? -10.297 25.843 9.028 1.00 45.31 330 ALA A N 1
ATOM 2527 C CA . ALA A 1 330 ? -9.325 26.872 9.378 1.00 45.31 330 ALA A CA 1
ATOM 2528 C C . ALA A 1 330 ? -10.098 27.994 10.086 1.00 45.31 330 ALA A C 1
ATOM 2530 O O . ALA A 1 330 ? -11.121 28.445 9.562 1.00 45.31 330 ALA A O 1
ATOM 2531 N N . ALA A 1 331 ? -9.686 28.312 11.313 1.00 36.94 331 ALA A N 1
ATOM 2532 C CA . ALA A 1 331 ? -10.291 29.371 12.112 1.00 36.94 331 ALA A CA 1
ATOM 2533 C C . ALA A 1 331 ? -9.970 30.745 11.519 1.00 36.94 331 ALA A C 1
ATOM 2535 O O . ALA A 1 331 ? -8.844 30.900 10.990 1.00 36.94 331 ALA A O 1
#

Radius of gyration: 20.92 Å; Cα contacts (8 Å, |Δi|>4): 829; chains: 1; bounding box: 63×48×56 Å

Secondary structure (DSSP, 8-state):
----------TTS---EEEEEEEEEEE--TT-EEEEEPP-SS-EEEEEEEEEEEEEE-SS-EEE-TTTTGGGEEEEEEEETTTEEEEEE-HHHHHHHHHHHHSSPPPEEPPP-SSEEEEEEEEEEEE-SBTTB---B-TTT-S-EEEEEEE--GGGTEEESTT--EEEEEEEEEEEEEEEESPPTTSTTSTTT-PPEEEEEEEEEEE-S-EEEEEEEPPTTEEEEEEEEEEEETTEE-SSSEEEEEEEETTEEEEEEEHHHHHHHHHHHHT-SS--TTEEEEESS-TT-GGGSEE--TTPPEEEEEEE---SSSEEEEEEEEEEEPPPPP-

pLDDT: mean 83.57, std 16.1, range [33.12, 97.62]

Nearest PDB structures (foldseek):
  2bbd-assembly4_D  TM=8.173E-01  e=2.259E-17  Sulfolobus turreted icosahedral virus 1
  6q5u-assembly1_H  TM=8.056E-01  e=9.849E-16  Enterobacteria phage PR772
  1cjd-assembly1_C  TM=7.837E-01  e=5.699E-16  Enterobacteria phage PRD1
  1gw8-assembly1_A-50  TM=7.612E-01  e=2.119E-15  Enterobacteria phage PRD1
  1gw7-assembly1_D  TM=7.608E-01  e=2.364E-15  Enterobacteria phage PRD1

Foldseek 3Di:
DWDFDDDDDDPPDQRKGKTKDWWDKWWQDAQDKDKIWDDPPFFFFKKKKKKKFKKAWAAFFKDWFQQAPLLQFQWKFKDFQNHRTQEIDRSNCQQVVQLLLVLDRWDWAHFGRGHGITMTMTIGMGGFAQLPHPLTRQCVVTPTIMMMTRGHANCSTIGHPPPIDMHIGPIIMIMMTMHIPSDDQDDCNHPPNFHWTKGKDKDKDWDPFFDQWDKDWDDAQKWFFKKKKAKDAPSDQALQWFAKKFKDKPPDTPDIDGSVVQQVVSCVLSVDPDRPRRMGIGGQDDRPPSVSIHHRPDPIIIIITTGTHHPHRTIMMMMMTTIIHGDDDDD

Solvent-accessible surface area (backbone atoms only — not comparable to full-atom values): 17409 Å² total; per-residue (Å²): 137,87,78,85,79,85,88,83,90,64,87,97,52,75,67,68,43,77,44,70,42,79,25,59,66,39,66,70,45,73,70,37,75,44,72,28,61,48,74,54,92,36,30,28,43,32,35,46,36,36,41,36,29,26,45,34,27,70,74,34,45,47,43,74,42,55,48,57,67,34,24,35,30,52,32,40,34,34,21,39,66,82,68,49,73,36,32,38,39,43,29,60,48,43,43,58,54,18,19,63,74,68,53,42,84,54,57,73,43,74,47,66,50,48,56,42,80,20,59,33,38,40,31,33,49,49,75,32,36,53,50,93,40,62,20,26,58,47,43,89,83,46,89,44,40,35,41,37,37,32,28,30,43,61,68,58,12,32,45,56,30,94,84,37,53,68,45,72,45,80,39,34,39,40,37,34,34,32,18,45,41,60,65,64,92,57,48,81,22,16,88,87,70,59,30,49,41,49,31,36,43,56,45,82,42,79,44,90,56,62,34,80,65,44,75,44,80,58,70,77,63,31,29,33,44,33,40,35,39,38,27,32,35,68,74,34,65,32,63,72,31,57,53,32,44,29,41,27,49,81,92,44,76,77,49,74,45,47,41,70,58,43,39,54,50,42,28,70,73,36,69,44,96,58,79,57,65,18,51,46,67,51,64,58,30,63,91,53,39,73,90,51,32,47,68,33,66,88,80,64,56,50,31,43,34,32,22,36,45,52,88,52,88,53,26,35,41,36,40,35,40,37,29,33,34,64,70,75,76,84,126

Sequence (331 aa):
MTTVSNMVSLGNVFDIALQRHNAKDIAFNEDNPETAEIVRQNPLAYLDCRLAGNLVVATATATADLHVGMALIESFELRIDGKDVIFSCPGFMLQKFSQVHTRSAPLATAPALTAGTNAFEYAWRIPIDLGNYFSLLDASANHSLIAKVQWGAPEDGWTAGGGGTIDVSSVVLEIDAVGVVGVGRGMPGGVEYGYARHQVMSREQIITAAESNLIVELLKKHVYSRVMLWTISDAALVDTILNKISVRIGNTIMQTIERDMLQVENMMRYALSACWTGVYVFDFAEPGRLEQMLALTGTQRFELVVDVAHPGTTDKLYILEDTFIQPTKAA

Mean predicted aligned error: 8.02 Å